Protein AF-0000000078897540 (afdb_homodimer)

InterPro domains:
  IPR001763 Rhodanese-like domain [PF00581] (47-144)
  IPR001763 Rhodanese-like domain [PS50206] (46-151)
  IPR001763 Rhodanese-like domain [SM00450] (36-148)
  IPR036873 Rhodanese-like domain superfamily [G3DSA:3.40.250.10] (20-158)
  IPR036873 Rhodanese-like domain superfamily [SSF52821] (18-154)

Organism: Nematostella vectensis (NCBI:txid45351)

Foldseek 3Di:
DPLQCVVPLVVLLVVLCVVQVPAAADELVRVLVQQVVCVPPPHVCRVLAEEEEEAEDPVQLQFKDDPRYDYDHLPDQPLVVVVVVQCVSHDPVDFQHEYEYAYQQQNSRSVSLVSNQVVVVVPVVNNVGYHYHYYRRGVQVCLSVVHWIAHPVRHTASAGAQPDPVSNSSHDPVRYD/DPLQCVPPLVVLLVVLCVVQVPAAADELVRVLVQQVVCVPPPHVCRVLAEEEEEAEDPVQLQFKDDPRYDYDHLPDQPLVVVVVVQCVSHDPVDFQHEYEYAYQQQNSRSVSLVSNQVVVVVPVVNNVGYHYHYYRRGVQVCLSVVHWIAHPVRHTASAGAQPDPVSNSSHDPVRYD

Solvent-accessible surface area (backbone atoms only — not comparable to full-atom values): 18750 Å² total; per-residue (Å²): 128,72,64,85,32,50,50,19,42,51,25,50,37,50,52,46,44,66,75,43,68,83,54,45,69,37,49,58,66,58,51,50,52,50,58,50,67,15,58,53,74,89,62,79,47,59,51,68,30,64,46,38,35,36,29,41,53,68,76,42,41,62,49,22,40,58,80,86,47,42,87,35,57,71,81,67,76,62,51,68,60,50,50,51,55,52,53,70,72,37,56,86,86,46,76,56,32,33,40,36,21,21,20,58,58,24,57,56,5,41,52,50,35,45,50,45,52,56,55,30,69,77,34,67,73,54,39,75,38,44,45,64,22,17,31,50,31,13,49,44,44,38,43,66,67,67,48,84,29,15,28,81,84,66,47,78,49,67,48,38,54,24,84,50,88,66,60,28,58,55,35,49,79,89,28,44,86,129,74,64,86,32,50,49,18,43,52,24,50,38,51,52,48,46,66,75,42,67,84,55,47,70,36,51,58,67,59,52,48,52,49,57,51,67,16,56,51,75,89,59,79,46,59,52,67,29,64,46,37,35,37,29,41,56,66,76,43,43,62,49,23,41,58,80,86,46,40,84,37,56,69,82,67,75,61,50,69,61,50,51,52,56,53,54,71,72,37,56,87,86,44,75,55,34,31,38,35,20,24,20,58,58,24,59,58,5,43,52,52,36,44,50,46,51,56,56,29,68,77,35,68,72,54,39,75,37,42,45,63,22,18,32,50,31,13,49,44,44,37,43,68,67,68,46,83,28,15,28,82,86,66,48,77,47,66,48,37,54,26,83,49,86,66,60,28,58,54,37,49,77,89,28,46,86

Sequence (354 aa):
MSEPLGLGFRGVVKVIQRLYPHVPRMSTDQLQRILRNTSDQRTNRKPPNLVMLDVREQKERDVSLIDGSIHVKPSTTDMTKLLERVNKLVHPAKDPKTILCYCATGLRASIMADRILTELSKHEDLKQSTRVYALEGSIFKWGNEFKPLVDPNGRKTVQVHGMNSVQRLLLWPQIRVMSEPLGLGFRGVVKVIQRLYPHVPRMSTDQLQRILRNTSDQRTNRKPPNLVMLDVREQKERDVSLIDGSIHVKPSTTDMTKLLERVNKLVHPAKDPKTILCYCATGLRASIMADRILTELSKHEDLKQSTRVYALEGSIFKWGNEFKPLVDPNGRKTVQVHGMNSVQRLLLWPQIRV

Nearest PDB structures (foldseek):
  2j6p-assembly1_B  TM=7.309E-01  e=8.686E-06  Leishmania major
  1c25-assembly1_A  TM=7.341E-01  e=1.263E-04  Homo sapiens
  4wh9-assembly1_A  TM=7.152E-01  e=2.272E-04  Homo sapiens
  2ifv-assembly1_A  TM=6.755E-01  e=7.856E-04  Homo sapiens
  6wxq-assembly1_A  TM=4.697E-01  e=5.842E-02  Saccharolobus solfataricus

Radius of gyration: 24.41 Å; Cα contacts (8 Å, |Δi|>4): 647; chains: 2; bounding box: 44×76×48 Å

pLDDT: mean 88.48, std 15.59, range [31.14, 98.88]

Structure (mmCIF, N/CA/C/O backbone):
data_AF-0000000078897540-model_v1
#
loop_
_entity.id
_entity.type
_entity.pdbx_description
1 polymer 'Rhodanese domain-containing protein'
#
loop_
_atom_site.group_PDB
_atom_site.id
_atom_site.type_symbol
_atom_site.label_atom_id
_atom_site.label_alt_id
_atom_site.label_comp_id
_atom_site.label_asym_id
_atom_site.label_entity_id
_atom_site.label_seq_id
_atom_site.pdbx_PDB_ins_code
_atom_site.Cartn_x
_atom_site.Cartn_y
_atom_site.Cartn_z
_atom_site.occupancy
_atom_site.B_iso_or_equiv
_atom_site.auth_seq_id
_atom_site.auth_comp_id
_atom_site.auth_asym_id
_atom_site.auth_atom_id
_atom_site.pdbx_PDB_model_num
ATOM 1 N N . MET A 1 1 ? 21.469 -6.801 7.23 1 31.53 1 MET A N 1
ATOM 2 C CA . MET A 1 1 ? 20.594 -5.641 7.23 1 31.53 1 MET A CA 1
ATOM 3 C C . MET A 1 1 ? 19.125 -6.066 7.34 1 31.53 1 MET A C 1
ATOM 5 O O . MET A 1 1 ? 18.688 -6.988 6.645 1 31.53 1 MET A O 1
ATOM 9 N N . SER A 1 2 ? 18.547 -5.941 8.484 1 40.09 2 SER A N 1
ATOM 10 C CA . SER A 1 2 ? 17.219 -6.453 8.797 1 40.09 2 SER A CA 1
ATOM 11 C C . SER A 1 2 ? 16.219 -6.145 7.68 1 40.09 2 SER A C 1
ATOM 13 O O . SER A 1 2 ? 16.391 -5.168 6.945 1 40.09 2 SER A O 1
ATOM 15 N N . GLU A 1 3 ? 15.469 -7.062 7.211 1 48.75 3 GLU A N 1
ATOM 16 C CA . GLU A 1 3 ? 14.508 -6.934 6.117 1 48.75 3 GLU A CA 1
ATOM 17 C C . GLU A 1 3 ? 13.883 -5.543 6.094 1 48.75 3 GLU A C 1
ATOM 19 O O . GLU A 1 3 ? 13.352 -5.078 7.105 1 48.75 3 GLU A O 1
ATOM 24 N N . PRO A 1 4 ? 14.484 -4.688 5.406 1 48.06 4 PRO A N 1
ATOM 25 C CA . PRO A 1 4 ? 14.078 -3.279 5.422 1 48.06 4 PRO A CA 1
ATOM 26 C C . PRO A 1 4 ? 12.648 -3.084 5.91 1 48.06 4 PRO A C 1
ATOM 28 O O . PRO A 1 4 ? 12.359 -2.125 6.633 1 48.06 4 PRO A O 1
ATOM 31 N N . LEU A 1 5 ? 11.5 -3.859 5.324 1 56.97 5 LEU A N 1
ATOM 32 C CA . LEU A 1 5 ? 10.117 -3.457 5.531 1 56.97 5 LEU A CA 1
ATOM 33 C C . LEU A 1 5 ? 9.375 -4.477 6.391 1 56.97 5 LEU A C 1
ATOM 35 O O . LEU A 1 5 ? 8.148 -4.422 6.504 1 56.97 5 LEU A O 1
ATOM 39 N N . GLY A 1 6 ? 10.32 -5.184 7.168 1 63.5 6 GLY A N 1
ATOM 40 C CA . GLY A 1 6 ? 10.008 -6.344 7.984 1 63.5 6 GLY A CA 1
ATOM 41 C C . GLY A 1 6 ? 8.562 -6.367 8.453 1 63.5 6 GLY A C 1
ATOM 42 O O . GLY A 1 6 ? 7.734 -7.086 7.891 1 63.5 6 GLY A O 1
ATOM 43 N N . LEU A 1 7 ? 8.227 -5.344 9.164 1 68.06 7 LEU A N 1
ATOM 44 C CA . LEU A 1 7 ? 6.93 -5.48 9.82 1 68.06 7 LEU A CA 1
ATOM 45 C C . LEU A 1 7 ? 5.797 -5.098 8.875 1 68.06 7 LEU A C 1
ATOM 47 O O . LEU A 1 7 ? 4.742 -5.738 8.883 1 68.06 7 LEU A O 1
ATOM 51 N N . GLY A 1 8 ? 6.082 -4.117 7.945 1 78.12 8 GLY A N 1
ATOM 52 C CA . GLY A 1 8 ? 5.047 -3.672 7.027 1 78.12 8 GLY A CA 1
ATOM 53 C C . GLY A 1 8 ? 4.645 -4.734 6.02 1 78.12 8 GLY A C 1
ATOM 54 O O . GLY A 1 8 ? 3.467 -5.07 5.902 1 78.12 8 GLY A O 1
ATOM 55 N N . PHE A 1 9 ? 5.664 -5.262 5.508 1 87 9 PHE A N 1
ATOM 56 C CA . PHE A 1 9 ? 5.422 -6.242 4.457 1 87 9 PHE A CA 1
ATOM 57 C C . PHE A 1 9 ? 4.844 -7.527 5.043 1 87 9 PHE A C 1
ATOM 59 O O . PHE A 1 9 ? 3.896 -8.094 4.492 1 87 9 PHE A O 1
ATOM 66 N N . ARG A 1 10 ? 5.312 -7.949 6.102 1 87.25 10 ARG A N 1
ATOM 67 C CA . ARG A 1 10 ? 4.801 -9.148 6.762 1 87.25 10 AR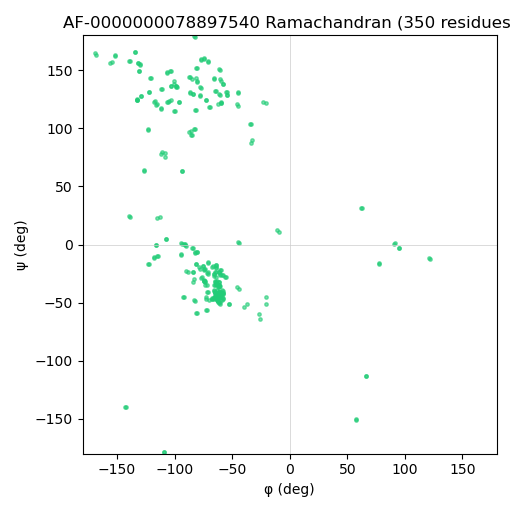G A CA 1
ATOM 68 C C . ARG A 1 10 ? 3.334 -8.977 7.145 1 87.25 10 ARG A C 1
ATOM 70 O O . ARG A 1 10 ? 2.549 -9.922 7.047 1 87.25 10 ARG A O 1
ATOM 77 N N . GLY A 1 11 ? 3.031 -7.816 7.629 1 86.69 11 GLY A N 1
ATOM 78 C CA . GLY A 1 11 ? 1.646 -7.523 7.961 1 86.69 11 GLY A CA 1
ATOM 79 C C . GLY A 1 11 ? 0.711 -7.625 6.77 1 86.69 11 GLY A C 1
ATOM 80 O O . GLY A 1 11 ? -0.373 -8.203 6.875 1 86.69 11 GLY A O 1
ATOM 81 N N . VAL A 1 12 ? 1.107 -7.109 5.664 1 89.88 12 VAL A N 1
ATOM 82 C CA . VAL A 1 12 ? 0.313 -7.156 4.441 1 89.88 12 VAL A CA 1
ATOM 83 C C . VAL A 1 12 ? 0.086 -8.609 4.023 1 89.88 12 VAL A C 1
ATOM 85 O O . VAL A 1 12 ? -1.04 -9 3.711 1 89.88 12 VAL A O 1
ATOM 88 N N . VAL A 1 13 ? 1.149 -9.383 4.094 1 92.94 13 VAL A N 1
ATOM 89 C CA . VAL A 1 13 ? 1.069 -10.789 3.734 1 92.94 13 VAL A CA 1
ATOM 90 C C . VAL A 1 13 ? 0.069 -11.5 4.645 1 92.94 13 VAL A C 1
ATOM 92 O O . VAL A 1 13 ? -0.777 -12.266 4.172 1 92.94 13 VAL A O 1
ATOM 95 N N . LYS A 1 14 ? 0.129 -11.258 5.891 1 90.62 14 LYS A N 1
ATOM 96 C CA . LYS A 1 14 ? -0.756 -11.898 6.855 1 90.62 14 LYS A CA 1
ATOM 97 C C . LYS A 1 14 ? -2.211 -11.508 6.613 1 90.62 14 LYS A C 1
ATOM 99 O O . LYS A 1 14 ? -3.111 -12.344 6.723 1 90.62 14 LYS A O 1
ATOM 104 N N . VAL A 1 15 ? -2.461 -10.297 6.344 1 89.75 15 VAL A N 1
ATOM 105 C CA . VAL A 1 15 ? -3.818 -9.82 6.098 1 89.75 15 VAL A CA 1
ATOM 106 C C . VAL A 1 15 ? -4.391 -10.523 4.867 1 89.75 15 VAL A C 1
ATOM 108 O O . VAL A 1 15 ? -5.539 -10.977 4.879 1 89.75 15 VAL A O 1
ATOM 111 N N . ILE A 1 16 ? -3.633 -10.656 3.883 1 94.12 16 ILE A N 1
ATOM 112 C CA . ILE A 1 16 ? -4.078 -11.305 2.656 1 94.12 16 ILE A CA 1
ATOM 113 C C . ILE A 1 16 ? -4.406 -12.766 2.938 1 94.12 16 ILE A C 1
ATOM 115 O O . ILE A 1 16 ? -5.414 -13.289 2.455 1 94.12 16 ILE A O 1
ATOM 119 N N . GLN A 1 17 ? -3.557 -13.375 3.709 1 94.06 17 GLN A N 1
ATOM 120 C CA . GLN A 1 17 ? -3.795 -14.766 4.082 1 94.06 17 GLN A CA 1
ATOM 121 C C . GLN A 1 17 ? -5.102 -14.914 4.859 1 94.06 17 GLN A C 1
ATOM 123 O O . GLN A 1 17 ? -5.824 -15.898 4.691 1 94.06 17 GLN A O 1
ATOM 128 N N . ARG A 1 18 ? -5.402 -13.953 5.637 1 91.94 18 ARG A N 1
ATOM 129 C CA . ARG A 1 18 ? -6.633 -13.984 6.422 1 91.94 18 ARG A CA 1
ATOM 130 C C . ARG A 1 18 ? -7.852 -13.734 5.539 1 91.94 18 ARG A C 1
ATOM 132 O O . ARG A 1 18 ? -8.922 -14.297 5.781 1 91.94 18 ARG A O 1
ATOM 139 N N . LEU A 1 19 ? -7.691 -12.977 4.535 1 92.75 19 LEU A N 1
ATOM 140 C CA . LEU A 1 19 ? -8.789 -12.664 3.631 1 92.75 19 LEU A CA 1
ATOM 141 C C . LEU A 1 19 ? -9.109 -13.844 2.727 1 92.75 19 LEU A C 1
ATOM 143 O O . LEU A 1 19 ? -10.258 -14.031 2.32 1 92.75 19 LEU A O 1
ATOM 147 N N . TYR A 1 20 ? -8.07 -14.609 2.43 1 96.69 20 TYR A N 1
ATOM 148 C CA . TYR A 1 20 ? -8.227 -15.773 1.561 1 96.69 20 TYR A CA 1
ATOM 149 C C . TYR A 1 20 ? -7.668 -17.031 2.225 1 96.69 20 TYR A C 1
ATOM 151 O O . TYR A 1 20 ? -6.742 -17.656 1.706 1 96.69 20 TYR A O 1
ATOM 159 N N . PRO A 1 21 ? -8.242 -17.406 3.279 1 95.44 21 PRO A N 1
ATOM 160 C CA . PRO A 1 21 ? -7.703 -18.5 4.105 1 95.44 21 PRO A CA 1
ATOM 161 C C . PRO A 1 21 ? -7.758 -19.859 3.412 1 95.44 21 PRO A C 1
ATOM 163 O O . PRO A 1 21 ? -7.008 -20.766 3.768 1 95.44 21 PRO A O 1
ATOM 166 N N . HIS A 1 22 ? -8.539 -20 2.428 1 96.19 22 HIS A N 1
ATOM 167 C CA . HIS A 1 22 ? -8.711 -21.312 1.82 1 96.19 22 HIS A CA 1
ATOM 168 C C . HIS A 1 22 ? -7.773 -21.5 0.631 1 96.19 22 HIS A C 1
ATOM 170 O O . HIS A 1 22 ? -7.695 -22.594 0.06 1 96.19 22 HIS A O 1
ATOM 176 N N . VAL A 1 23 ? -7.113 -20.453 0.221 1 98.06 23 VAL A N 1
ATOM 177 C CA . VAL A 1 23 ? -6.156 -20.531 -0.877 1 98.06 23 VAL A CA 1
ATOM 178 C C . VAL A 1 23 ? -4.82 -21.062 -0.359 1 98.06 23 VAL A C 1
ATOM 180 O O . VAL A 1 23 ? -4.176 -20.438 0.483 1 98.06 23 VAL A O 1
ATOM 183 N N . PRO A 1 24 ? -4.461 -22.281 -0.888 1 97.62 24 PRO A N 1
ATOM 184 C CA . PRO A 1 24 ? -3.152 -22.781 -0.475 1 97.62 24 PRO A CA 1
ATOM 185 C C . PRO A 1 24 ? -2.002 -21.875 -0.886 1 97.62 24 PRO A C 1
ATOM 187 O O . PRO A 1 24 ? -2.078 -21.203 -1.922 1 97.62 24 PRO A O 1
ATOM 190 N N . ARG A 1 25 ? -0.905 -21.906 -0.08 1 98.19 25 ARG A N 1
ATOM 191 C CA . ARG A 1 25 ? 0.241 -21.031 -0.34 1 98.19 25 ARG A CA 1
ATOM 192 C C . ARG A 1 25 ? 1.508 -21.859 -0.557 1 98.19 25 ARG A C 1
ATOM 194 O O . ARG A 1 25 ? 1.658 -22.938 0.014 1 98.19 25 ARG A O 1
ATOM 201 N N . MET A 1 26 ? 2.293 -21.422 -1.407 1 98 26 MET A N 1
ATOM 202 C CA . MET A 1 26 ? 3.656 -21.922 -1.575 1 98 26 MET A CA 1
ATOM 203 C C . MET A 1 26 ? 4.676 -20.859 -1.164 1 98 26 MET A C 1
ATOM 205 O O . MET A 1 26 ? 4.531 -19.688 -1.512 1 98 26 MET A O 1
ATOM 209 N N . SER A 1 27 ? 5.66 -21.234 -0.404 1 97.75 27 SER A N 1
ATOM 210 C CA . SER A 1 27 ? 6.684 -20.281 0.004 1 97.75 27 SER A CA 1
ATOM 211 C C . SER A 1 27 ? 7.668 -20 -1.129 1 97.75 27 SER A C 1
ATOM 213 O O . SER A 1 27 ? 7.805 -20.812 -2.049 1 97.75 27 SER A O 1
ATOM 215 N N . THR A 1 28 ? 8.32 -18.875 -0.996 1 97.88 28 THR A N 1
ATOM 216 C CA . THR A 1 28 ? 9.344 -18.531 -1.984 1 97.88 28 THR A CA 1
ATOM 217 C C . THR A 1 28 ? 10.484 -19.547 -1.948 1 97.88 28 THR A C 1
ATOM 219 O O . THR A 1 28 ? 11.055 -19.875 -2.988 1 97.88 28 THR A O 1
ATOM 222 N N . ASP A 1 29 ? 10.781 -20.047 -0.794 1 97.19 29 ASP A N 1
ATOM 223 C CA . ASP A 1 29 ? 11.828 -21.062 -0.66 1 97.19 29 ASP A CA 1
ATOM 224 C C . ASP A 1 29 ? 11.438 -22.359 -1.365 1 97.19 29 ASP A C 1
ATOM 226 O O . ASP A 1 29 ? 12.25 -22.969 -2.062 1 97.19 29 ASP A O 1
ATOM 230 N N . GLN A 1 30 ? 10.211 -22.766 -1.131 1 96.06 30 GLN A N 1
ATOM 231 C CA . GLN A 1 30 ? 9.711 -23.969 -1.797 1 96.06 30 GLN A CA 1
ATOM 232 C C . GLN A 1 30 ? 9.773 -23.828 -3.314 1 96.06 30 GLN A C 1
ATOM 234 O O . GLN A 1 30 ? 10.242 -24.719 -4.012 1 96.06 30 GLN A O 1
ATOM 239 N N . LEU A 1 31 ? 9.297 -22.688 -3.859 1 96.56 31 LEU A N 1
ATOM 240 C CA . LEU A 1 31 ? 9.32 -22.469 -5.301 1 96.56 31 LEU A CA 1
ATOM 241 C C . LEU A 1 31 ? 10.758 -22.469 -5.824 1 96.56 31 LEU A C 1
ATOM 243 O O . LEU A 1 31 ? 11.031 -23.078 -6.867 1 96.56 31 LEU A O 1
ATOM 247 N N . GLN A 1 32 ? 11.625 -21.828 -5.148 1 95.62 32 GLN A N 1
ATOM 248 C CA . GLN A 1 32 ? 13.023 -21.781 -5.574 1 95.62 32 GLN A CA 1
ATOM 249 C C . GLN A 1 32 ? 13.617 -23.172 -5.684 1 95.62 32 GLN A C 1
ATOM 251 O O . GLN A 1 32 ? 14.367 -23.469 -6.617 1 95.62 32 GLN A O 1
ATOM 256 N N . ARG A 1 33 ? 13.32 -24.047 -4.719 1 93.25 33 ARG A N 1
ATOM 257 C CA . ARG A 1 33 ? 13.805 -25.422 -4.742 1 93.25 33 ARG A CA 1
ATOM 258 C C . ARG A 1 33 ? 13.289 -26.172 -5.973 1 93.25 33 ARG A C 1
ATOM 260 O O . ARG A 1 33 ? 14.039 -26.891 -6.629 1 93.25 33 ARG A O 1
ATOM 267 N N . ILE A 1 34 ? 12.055 -25.906 -6.234 1 90.94 34 ILE A N 1
ATOM 268 C CA . ILE A 1 34 ? 11.438 -26.562 -7.387 1 90.94 34 ILE A CA 1
ATOM 269 C C . ILE A 1 34 ? 12.117 -26.094 -8.672 1 90.94 34 ILE A C 1
ATOM 271 O O . ILE A 1 34 ? 12.43 -26.891 -9.547 1 90.94 34 ILE A O 1
ATOM 275 N N . LEU A 1 35 ? 12.422 -24.812 -8.773 1 90.75 35 LEU A N 1
ATOM 276 C CA . LEU A 1 35 ? 12.977 -24.219 -9.992 1 90.75 35 LEU A CA 1
ATOM 277 C C . LEU A 1 35 ? 14.438 -24.609 -10.164 1 90.75 35 LEU A C 1
ATOM 279 O O . LEU A 1 35 ? 14.945 -24.672 -11.289 1 90.75 35 LEU A O 1
ATOM 283 N N . ARG A 1 36 ? 15.188 -24.812 -9.094 1 86.81 36 ARG A N 1
ATOM 284 C CA . ARG A 1 36 ? 16.594 -25.219 -9.148 1 86.81 36 ARG A CA 1
ATOM 285 C C . ARG A 1 36 ? 16.734 -26.672 -9.562 1 86.81 36 ARG A C 1
ATOM 287 O O . ARG A 1 36 ? 17.703 -27.047 -10.211 1 86.81 36 ARG A O 1
ATOM 294 N N . ASN A 1 37 ? 15.938 -27.438 -8.969 1 74.75 37 ASN A N 1
ATOM 295 C CA . ASN A 1 37 ? 16 -28.859 -9.289 1 74.75 37 ASN A CA 1
ATOM 296 C C . ASN A 1 37 ? 15.711 -29.109 -10.758 1 74.75 37 ASN A C 1
ATOM 298 O O . ASN A 1 37 ? 16.141 -30.125 -11.312 1 74.75 37 ASN A O 1
ATOM 302 N N . THR A 1 38 ? 15.078 -28.219 -11.312 1 58.25 38 THR A N 1
ATOM 303 C CA . THR A 1 38 ? 14.773 -28.375 -12.734 1 58.25 38 THR A CA 1
ATOM 304 C C . THR A 1 38 ? 15.945 -27.906 -13.594 1 58.25 38 THR A C 1
ATOM 306 O O . THR A 1 38 ? 16.078 -28.297 -14.75 1 58.25 38 THR A O 1
ATOM 309 N N . SER A 1 39 ? 16.828 -27 -13.062 1 50.69 39 SER A N 1
ATOM 3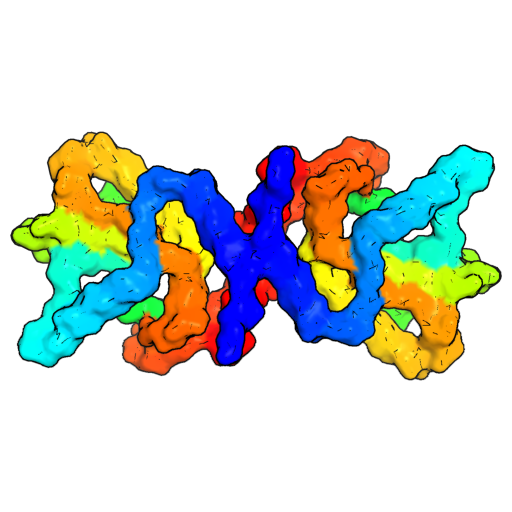10 C CA . SER A 1 39 ? 17.969 -26.5 -13.828 1 50.69 39 SER A CA 1
ATOM 311 C C . SER A 1 39 ? 19.062 -27.562 -13.922 1 50.69 39 SER A C 1
ATOM 313 O O . SER A 1 39 ? 20.109 -27.328 -14.523 1 50.69 39 SER A O 1
ATOM 315 N N . ASP A 1 40 ? 19.188 -28.516 -13.125 1 44.81 40 ASP A N 1
ATOM 316 C CA . ASP A 1 40 ? 20.234 -29.5 -13.414 1 44.81 40 ASP A CA 1
ATOM 317 C C . ASP A 1 40 ? 20.219 -29.906 -14.891 1 44.81 40 ASP A C 1
ATOM 319 O O . ASP A 1 40 ? 19.141 -30 -15.5 1 44.81 40 ASP A O 1
ATOM 323 N N . GLN A 1 41 ? 21.359 -29.688 -15.617 1 42.25 41 GLN A N 1
ATOM 324 C CA . GLN A 1 41 ? 21.797 -29.609 -17 1 42.25 41 GLN A CA 1
ATOM 325 C C . GLN A 1 41 ? 21.109 -30.688 -17.844 1 42.25 41 GLN A C 1
ATOM 327 O O . GLN A 1 41 ? 21.094 -30.594 -19.078 1 42.25 41 GLN A O 1
ATOM 332 N N . ARG A 1 42 ? 21.188 -31.953 -17.453 1 44.12 42 ARG A N 1
ATOM 333 C CA . ARG A 1 42 ? 21 -32.875 -18.562 1 44.12 42 ARG A CA 1
ATOM 334 C C . ARG A 1 42 ? 19.641 -32.688 -19.203 1 44.12 42 ARG A C 1
ATOM 336 O O . ARG A 1 42 ? 19.484 -32.906 -20.406 1 44.12 42 ARG A O 1
ATOM 343 N N . THR A 1 43 ? 18.469 -32.688 -18.359 1 39.91 43 THR A N 1
ATOM 344 C CA . THR A 1 43 ? 17.156 -32.562 -18.984 1 39.91 43 THR A CA 1
ATOM 345 C C . THR A 1 43 ? 16.516 -31.219 -18.656 1 39.91 43 THR A C 1
ATOM 347 O O . THR A 1 43 ? 16.5 -30.797 -17.5 1 39.91 43 THR A O 1
ATOM 350 N N . ASN A 1 44 ? 16.75 -30 -19.203 1 43.75 44 ASN A N 1
ATOM 351 C CA . ASN A 1 44 ? 16.141 -28.688 -19.266 1 43.75 44 ASN A CA 1
ATOM 352 C C . ASN A 1 44 ? 14.719 -28.703 -18.719 1 43.75 44 ASN A C 1
ATOM 354 O O . ASN A 1 44 ? 13.836 -28.016 -19.234 1 43.75 44 ASN A O 1
ATOM 358 N N . ARG A 1 45 ? 14.234 -29.734 -18.031 1 45.84 45 ARG A N 1
ATOM 359 C CA . ARG A 1 45 ? 12.781 -29.875 -17.938 1 45.84 45 ARG A CA 1
ATOM 360 C C . ARG A 1 45 ? 12.227 -29.094 -16.766 1 45.84 45 ARG A C 1
ATOM 362 O O . ARG A 1 45 ? 12.688 -29.25 -15.625 1 45.84 45 ARG A O 1
ATOM 369 N N . LYS A 1 46 ? 11.648 -27.766 -16.844 1 52.72 46 LYS A N 1
ATOM 370 C CA . LYS A 1 46 ? 10.664 -27.188 -15.93 1 52.72 46 LYS A CA 1
ATOM 371 C C . LYS A 1 46 ? 9.914 -28.281 -15.172 1 52.72 46 LYS A C 1
ATOM 373 O O . LYS A 1 46 ? 9.68 -29.359 -15.711 1 52.72 46 LYS A O 1
ATOM 378 N N . PRO A 1 47 ? 10.047 -28.156 -13.742 1 57.25 47 PRO A N 1
ATOM 379 C CA . PRO A 1 47 ? 9.227 -29.234 -13.164 1 57.25 47 PRO A CA 1
ATOM 380 C C . PRO A 1 47 ? 7.984 -29.531 -13.992 1 57.25 47 PRO A C 1
ATOM 382 O O . PRO A 1 47 ? 7.215 -28.625 -14.32 1 57.25 47 PRO A O 1
ATOM 385 N N . PRO A 1 48 ? 8.047 -30.672 -14.75 1 60.62 48 PRO A N 1
ATOM 386 C CA . PRO A 1 48 ? 7.109 -31.016 -15.82 1 60.62 48 PRO A CA 1
ATOM 387 C C . PRO A 1 48 ? 5.652 -30.781 -15.422 1 60.62 48 PRO A C 1
ATOM 389 O O . PRO A 1 48 ? 4.773 -30.734 -16.297 1 60.62 48 PRO A O 1
ATOM 392 N N . ASN A 1 49 ? 5.449 -30.25 -14.172 1 81.94 49 ASN A N 1
ATOM 393 C CA . ASN A 1 49 ? 4.023 -30.172 -13.867 1 81.94 49 ASN A CA 1
ATOM 394 C C . ASN A 1 49 ? 3.662 -28.859 -13.172 1 81.94 49 ASN A C 1
ATOM 396 O O . ASN A 1 49 ? 2.641 -28.781 -12.492 1 81.94 49 ASN A O 1
ATOM 400 N N . LEU A 1 50 ? 4.633 -27.797 -13.453 1 90.81 50 LEU A N 1
ATOM 401 C CA . LEU A 1 50 ? 4.352 -26.531 -12.797 1 90.81 50 LEU A CA 1
ATOM 402 C C . LEU A 1 50 ? 4.078 -25.438 -13.836 1 90.81 50 LEU A C 1
ATOM 404 O O . LEU A 1 50 ? 4.898 -25.203 -14.727 1 90.81 50 LEU A O 1
ATOM 408 N N . VAL A 1 51 ? 2.953 -24.828 -13.75 1 93.81 51 VAL A N 1
ATOM 409 C CA . VAL A 1 51 ? 2.639 -23.641 -14.539 1 93.81 51 VAL A CA 1
ATOM 410 C C . VAL A 1 51 ? 2.547 -22.422 -13.633 1 93.81 51 VAL A C 1
ATOM 412 O O . VAL A 1 51 ? 1.718 -22.391 -12.719 1 93.81 51 VAL A O 1
ATOM 415 N N . MET A 1 52 ? 3.424 -21.453 -13.844 1 96.69 52 MET A N 1
ATOM 416 C CA . MET A 1 52 ? 3.402 -20.219 -13.062 1 96.69 52 MET A CA 1
ATOM 417 C C . MET A 1 52 ? 2.637 -19.125 -13.805 1 96.69 52 MET A C 1
ATOM 419 O O . MET A 1 52 ? 2.961 -18.797 -14.945 1 96.69 52 MET A O 1
ATOM 423 N N . LEU A 1 53 ? 1.616 -18.625 -13.125 1 98.25 53 LEU A N 1
ATOM 424 C CA . LEU A 1 53 ? 0.831 -17.531 -13.672 1 98.25 53 LEU A CA 1
ATOM 425 C C . LEU A 1 53 ? 1.258 -16.203 -13.062 1 98.25 53 LEU A C 1
ATOM 427 O O . LEU A 1 53 ? 1.126 -15.992 -11.859 1 98.25 53 LEU A O 1
ATOM 431 N N . ASP A 1 54 ? 1.81 -15.312 -13.898 1 98.75 54 ASP A N 1
ATOM 432 C CA . ASP A 1 54 ? 2.078 -13.922 -13.523 1 98.75 54 ASP A CA 1
ATOM 433 C C . ASP A 1 54 ? 0.83 -13.062 -13.68 1 98.75 54 ASP A C 1
ATOM 435 O O . ASP A 1 54 ? 0.534 -12.578 -14.781 1 98.75 54 ASP A O 1
ATOM 439 N N . VAL A 1 55 ? 0.133 -12.82 -12.508 1 98.81 55 VAL A N 1
ATOM 440 C CA . VAL A 1 55 ? -1.143 -12.109 -12.508 1 98.81 55 VAL A CA 1
ATOM 441 C C . VAL A 1 55 ? -0.906 -10.617 -12.266 1 98.81 55 VAL A C 1
ATOM 443 O O . VAL A 1 55 ? -1.289 -10.086 -11.219 1 98.81 55 VAL A O 1
ATOM 446 N N . ARG A 1 56 ? -0.243 -9.984 -13.133 1 98.56 56 ARG A N 1
ATOM 447 C CA . ARG A 1 56 ? 0.092 -8.562 -13.062 1 98.56 56 ARG A CA 1
ATOM 448 C C . ARG A 1 56 ? -0.16 -7.879 -14.406 1 98.56 56 ARG A C 1
ATOM 450 O O . ARG A 1 56 ? -0.469 -8.539 -15.398 1 98.56 56 ARG A O 1
ATOM 457 N N . GLU A 1 57 ? -0.178 -6.582 -14.359 1 98.44 57 GLU A N 1
ATOM 458 C CA . GLU A 1 57 ? -0.281 -5.824 -15.602 1 98.44 57 GLU A CA 1
ATOM 459 C C . GLU A 1 57 ? 1.012 -5.906 -16.406 1 98.44 57 GLU A C 1
ATOM 461 O O . GLU A 1 57 ? 2.086 -6.133 -15.852 1 98.44 57 GLU A O 1
ATOM 466 N N . GLN A 1 58 ? 0.939 -5.672 -17.703 1 98.31 58 GLN A N 1
ATOM 467 C CA . GLN A 1 58 ? 2.08 -5.793 -18.609 1 98.31 58 GLN A CA 1
ATOM 468 C C . GLN A 1 58 ? 3.217 -4.867 -18.188 1 98.31 58 GLN A C 1
ATOM 470 O O . GLN A 1 58 ? 4.391 -5.242 -18.266 1 98.31 58 GLN A O 1
ATOM 475 N N . LYS A 1 59 ? 2.879 -3.674 -17.75 1 98.19 59 LYS A N 1
ATOM 476 C CA . LYS A 1 59 ? 3.9 -2.707 -17.359 1 98.19 59 LYS A CA 1
ATOM 477 C C . LYS A 1 59 ? 4.738 -3.227 -16.203 1 98.19 59 LYS A C 1
ATOM 479 O O . LYS A 1 59 ? 5.926 -2.914 -16.094 1 98.19 59 LYS A O 1
ATOM 484 N N . GLU A 1 60 ? 4.152 -3.953 -15.297 1 98.56 60 GLU A N 1
ATOM 485 C CA . GLU A 1 60 ? 4.863 -4.582 -14.188 1 98.56 60 GLU A CA 1
ATOM 486 C C . GLU A 1 60 ? 5.789 -5.688 -14.68 1 98.56 60 GLU A C 1
ATOM 488 O O . GLU A 1 60 ? 6.953 -5.758 -14.281 1 98.56 60 GLU A O 1
ATOM 493 N N . ARG A 1 61 ? 5.254 -6.57 -15.594 1 98.38 61 ARG A N 1
ATOM 494 C CA . ARG A 1 61 ? 6.004 -7.691 -16.141 1 98.38 61 ARG A CA 1
ATOM 495 C C . ARG A 1 61 ? 7.176 -7.199 -17 1 98.38 61 ARG A C 1
ATOM 497 O O . ARG A 1 61 ? 8.211 -7.863 -17.078 1 98.38 61 ARG A O 1
ATOM 504 N N . ASP A 1 62 ? 7.043 -6 -17.578 1 98.56 62 ASP A N 1
ATOM 505 C CA . ASP A 1 62 ? 8.078 -5.414 -18.422 1 98.56 62 ASP A CA 1
ATOM 506 C C . ASP A 1 62 ? 9.344 -5.125 -17.625 1 98.56 62 ASP A C 1
ATOM 508 O O . ASP A 1 62 ? 10.438 -5.031 -18.188 1 98.56 62 ASP A O 1
ATOM 512 N N . VAL A 1 63 ? 9.195 -4.969 -16.312 1 98.69 63 VAL A N 1
ATOM 513 C CA . VAL A 1 63 ? 10.336 -4.699 -15.453 1 98.69 63 VAL A CA 1
ATOM 514 C C . VAL A 1 63 ? 11.039 -6.008 -15.094 1 98.69 63 VAL A C 1
ATOM 516 O O . VAL A 1 63 ? 12.266 -6.105 -15.18 1 98.69 63 VAL A O 1
ATOM 519 N N . SER A 1 64 ? 10.25 -6.996 -14.68 1 98.81 64 SER A N 1
ATOM 520 C CA . SER A 1 64 ? 10.812 -8.297 -14.336 1 98.81 64 SER A CA 1
ATOM 521 C C . SER A 1 64 ? 9.719 -9.344 -14.164 1 98.81 64 SER A C 1
ATOM 523 O O . SER A 1 64 ? 8.539 -9.008 -14.055 1 98.81 64 SER A O 1
ATOM 525 N N . LEU A 1 65 ? 10.086 -10.547 -14.188 1 98.81 65 LEU A N 1
ATOM 526 C CA . LEU A 1 65 ? 9.234 -11.711 -13.953 1 98.81 65 LEU A CA 1
ATOM 527 C C . LEU A 1 65 ? 10.047 -12.891 -13.453 1 98.81 65 LEU A C 1
ATOM 529 O O . LEU A 1 65 ? 11.273 -12.883 -13.523 1 98.81 65 LEU A O 1
ATOM 533 N N . ILE A 1 66 ? 9.367 -13.828 -12.758 1 98.19 66 ILE A N 1
ATOM 534 C CA . ILE A 1 66 ? 9.992 -15.117 -12.461 1 98.19 66 ILE A CA 1
ATOM 535 C C . ILE A 1 66 ? 10.07 -15.961 -13.727 1 98.19 66 ILE A C 1
ATOM 537 O O . ILE A 1 66 ? 9.055 -16.203 -14.383 1 98.19 66 ILE A O 1
ATOM 541 N N . ASP A 1 67 ? 11.25 -16.391 -14.055 1 96.25 67 ASP A N 1
ATOM 542 C CA . ASP A 1 67 ? 11.508 -17.078 -15.328 1 96.25 67 ASP A CA 1
ATOM 543 C C . ASP A 1 67 ? 10.578 -18.266 -15.508 1 96.25 67 ASP A C 1
ATOM 545 O O . ASP A 1 67 ? 10.383 -19.062 -14.578 1 96.25 67 ASP A O 1
ATOM 549 N N . GLY A 1 68 ? 9.961 -18.344 -16.688 1 93.38 68 GLY A N 1
ATOM 550 C CA . GLY A 1 68 ? 9.102 -19.469 -17.016 1 93.38 68 GLY A CA 1
ATOM 551 C C . GLY A 1 68 ? 7.633 -19.188 -16.734 1 93.38 68 GLY A C 1
ATOM 552 O O . GLY A 1 68 ? 6.773 -20.016 -17.047 1 93.38 68 GLY A O 1
ATOM 553 N N . SER A 1 69 ? 7.309 -18.047 -16.188 1 96.62 69 SER A N 1
ATOM 554 C CA . SER A 1 69 ? 5.918 -17.719 -15.891 1 96.62 69 SER A CA 1
ATOM 555 C C . SER A 1 69 ? 5.18 -17.234 -17.125 1 96.62 69 SER A C 1
ATOM 557 O O . SER A 1 69 ? 5.793 -16.672 -18.047 1 96.62 69 SER A O 1
ATOM 559 N N . ILE A 1 70 ? 3.893 -17.469 -17.125 1 95.69 70 ILE A N 1
ATOM 560 C CA . ILE A 1 70 ? 3.045 -16.969 -18.219 1 95.69 70 ILE A CA 1
ATOM 561 C C . ILE A 1 70 ? 2.215 -15.789 -17.719 1 95.69 70 ILE A C 1
ATOM 563 O O . ILE A 1 70 ? 1.767 -15.766 -16.578 1 95.69 70 ILE A O 1
ATOM 567 N N . HIS A 1 71 ? 1.933 -14.883 -18.609 1 98 71 HIS A N 1
ATOM 568 C CA . HIS A 1 71 ? 1.219 -13.664 -18.266 1 98 71 HIS A CA 1
ATOM 569 C C . HIS A 1 71 ? -0.29 -13.883 -18.25 1 98 71 HIS A C 1
ATOM 571 O O . HIS A 1 71 ? -0.838 -14.453 -19.203 1 98 71 HIS A O 1
ATOM 577 N N . VAL A 1 72 ? -0.933 -13.492 -17.219 1 98.19 72 VAL A N 1
ATOM 578 C CA . VAL A 1 72 ? -2.387 -13.445 -17.094 1 98.19 72 VAL A CA 1
ATOM 579 C C . VAL A 1 72 ? -2.822 -12.102 -16.516 1 98.19 72 VAL A C 1
ATOM 581 O O . VAL A 1 72 ? -2.383 -11.719 -15.438 1 98.19 72 VAL A O 1
ATOM 584 N N . LYS A 1 73 ? -3.689 -11.398 -17.219 1 98.12 73 LYS A N 1
ATOM 585 C CA . LYS A 1 73 ? -4.18 -10.117 -16.719 1 98.12 73 LYS A CA 1
ATOM 586 C C . LYS A 1 73 ? -5.016 -10.305 -15.445 1 98.12 73 LYS A C 1
ATOM 588 O O . LYS A 1 73 ? -5.816 -11.242 -15.359 1 98.12 73 LYS A O 1
ATOM 593 N N . PRO A 1 74 ? -4.863 -9.359 -14.516 1 97.75 74 PRO A N 1
ATOM 594 C CA . PRO A 1 74 ? -5.688 -9.445 -13.312 1 97.75 74 PRO A CA 1
ATOM 595 C C . PRO A 1 74 ? -7.184 -9.438 -13.617 1 97.75 74 PRO A C 1
ATOM 597 O O . PRO A 1 74 ? -7.977 -10.016 -12.875 1 97.75 74 PRO A O 1
ATOM 600 N N . SER A 1 75 ? -7.574 -8.852 -14.711 1 96.94 75 SER A N 1
ATOM 601 C CA . SER A 1 75 ? -8.977 -8.664 -15.055 1 96.94 75 SER A CA 1
ATOM 602 C C . SER A 1 75 ? -9.547 -9.906 -15.734 1 96.94 75 SER A C 1
ATOM 604 O O . SER A 1 75 ? -10.734 -9.953 -16.062 1 96.94 75 SER A O 1
ATOM 606 N N . THR A 1 76 ? -8.719 -10.883 -15.945 1 96.75 76 THR A N 1
ATOM 607 C CA . THR A 1 76 ? -9.195 -12.109 -16.578 1 96.75 76 THR A CA 1
ATOM 608 C C . THR A 1 76 ? -10.273 -12.766 -15.734 1 96.75 76 THR A C 1
ATOM 610 O O . THR A 1 76 ? -10.086 -13 -14.539 1 96.75 76 THR A O 1
ATOM 613 N N . THR A 1 77 ? -11.406 -13.094 -16.375 1 94.44 77 THR A N 1
ATOM 614 C CA . THR A 1 77 ? -12.516 -13.641 -15.609 1 94.44 77 THR A CA 1
ATOM 615 C C . THR A 1 77 ? -12.922 -15.008 -16.156 1 94.44 77 THR A C 1
ATOM 617 O O . THR A 1 77 ? -13.664 -15.75 -15.5 1 94.44 77 THR A O 1
ATOM 620 N N . ASP A 1 78 ? -12.531 -15.359 -17.328 1 96.62 78 ASP A N 1
ATOM 621 C CA . ASP A 1 78 ? -12.891 -16.641 -17.922 1 96.62 78 ASP A CA 1
ATOM 622 C C . ASP A 1 78 ? -11.914 -17.734 -17.484 1 96.62 78 ASP A C 1
ATOM 624 O O . ASP A 1 78 ? -10.922 -18 -18.172 1 96.62 78 ASP A O 1
ATOM 628 N N . MET A 1 79 ? -12.266 -18.438 -16.453 1 96.12 79 MET A N 1
ATOM 629 C CA . MET A 1 79 ? -11.375 -19.438 -15.859 1 96.12 79 MET A CA 1
ATOM 630 C C . MET A 1 79 ? -11.344 -20.703 -16.703 1 96.12 79 MET A C 1
ATOM 632 O O . MET A 1 79 ? -10.336 -21.422 -16.734 1 96.12 79 MET A O 1
ATOM 636 N N . THR A 1 80 ? -12.414 -20.984 -17.406 1 93.81 80 THR A N 1
ATOM 637 C CA . THR A 1 80 ? -12.445 -22.141 -18.297 1 93.81 80 THR A CA 1
ATOM 638 C C . THR A 1 80 ? -11.398 -22 -19.406 1 93.81 80 THR A C 1
ATOM 640 O O . THR A 1 80 ? -10.602 -22.922 -19.625 1 93.81 80 THR A O 1
ATOM 643 N N . LYS A 1 81 ? -11.383 -20.906 -20 1 95.56 81 LYS A N 1
ATOM 644 C CA . LYS A 1 81 ? -10.414 -20.641 -21.047 1 95.56 81 LYS A CA 1
ATOM 645 C C . LYS A 1 81 ? -8.992 -20.641 -20.5 1 95.56 81 LYS A C 1
ATOM 647 O O . LYS A 1 81 ? -8.07 -21.141 -21.141 1 95.56 81 LYS A O 1
ATOM 652 N N . LEU A 1 82 ? -8.82 -20.062 -19.359 1 95.75 82 LEU A N 1
ATOM 653 C CA . LEU A 1 82 ? -7.508 -20.031 -18.734 1 95.75 82 LEU A CA 1
ATOM 654 C C . LEU A 1 82 ? -7.008 -21.438 -18.438 1 95.75 82 LEU A C 1
ATOM 656 O O . LEU A 1 82 ? -5.852 -21.766 -18.719 1 95.75 82 LEU A O 1
ATOM 660 N N . LEU A 1 83 ? -7.852 -22.281 -17.922 1 92.25 83 LEU A N 1
ATOM 661 C CA . LEU A 1 83 ? -7.484 -23.656 -17.609 1 92.25 83 LEU A CA 1
ATOM 662 C C . LEU A 1 83 ? -7.16 -24.438 -18.875 1 92.25 83 LEU A C 1
ATOM 664 O O . LEU A 1 83 ? -6.277 -25.297 -18.859 1 92.25 83 LEU A O 1
ATOM 668 N N . GLU A 1 84 ? -7.871 -24.125 -19.938 1 90.5 84 GLU A N 1
ATOM 669 C CA . GLU A 1 84 ? -7.555 -24.734 -21.234 1 90.5 84 GLU A CA 1
ATOM 670 C C . GLU A 1 84 ? -6.148 -24.359 -21.688 1 90.5 84 GLU A C 1
ATOM 672 O O . GLU A 1 84 ? -5.402 -25.203 -22.172 1 90.5 84 GLU A O 1
ATOM 677 N N . ARG A 1 85 ? -5.828 -23.109 -21.531 1 91 85 ARG A N 1
ATOM 678 C CA . ARG A 1 85 ? -4.5 -22.625 -21.875 1 91 85 ARG A CA 1
ATOM 679 C C . ARG A 1 85 ? -3.426 -23.312 -21.047 1 91 85 ARG A C 1
ATOM 681 O O . ARG A 1 85 ? -2.402 -23.75 -21.578 1 91 85 ARG A O 1
ATOM 688 N N . VAL A 1 86 ? -3.676 -23.453 -19.766 1 89.75 86 VAL A N 1
ATOM 689 C CA . VAL A 1 86 ? -2.74 -24.094 -18.844 1 89.75 86 VAL A CA 1
ATOM 690 C C . VAL A 1 86 ? -2.547 -25.547 -19.234 1 89.75 86 VAL A C 1
ATOM 692 O O . VAL A 1 86 ? -1.421 -26.062 -19.234 1 89.75 86 VAL A O 1
ATOM 695 N N . ASN A 1 87 ? -3.615 -26.203 -19.594 1 85.12 87 ASN A N 1
ATOM 696 C CA . ASN A 1 87 ? -3.57 -27.625 -19.953 1 85.12 87 ASN A CA 1
ATOM 697 C C . ASN A 1 87 ? -2.738 -27.844 -21.203 1 85.12 87 ASN A C 1
ATOM 699 O O . ASN A 1 87 ? -2.094 -28.891 -21.344 1 85.12 87 ASN A O 1
ATOM 703 N N . LYS A 1 88 ? -2.74 -26.922 -22.062 1 85.12 88 LYS A N 1
ATOM 704 C CA . LYS A 1 88 ? -1.983 -27.031 -23.312 1 85.12 88 LYS A CA 1
ATOM 705 C C . LYS A 1 88 ? -0.484 -26.922 -23.062 1 85.12 88 LYS A C 1
ATOM 707 O O . LYS A 1 88 ? 0.328 -27.344 -23.875 1 85.12 88 LYS A O 1
ATOM 712 N N . LEU A 1 89 ? -0.16 -26.312 -21.984 1 80.88 89 LEU A N 1
ATOM 713 C CA . LEU A 1 89 ? 1.241 -26.047 -21.688 1 80.88 89 LEU A CA 1
ATOM 714 C C . LEU A 1 89 ? 1.868 -27.219 -20.938 1 80.88 89 LEU A C 1
ATOM 716 O O . LEU A 1 89 ? 3.094 -27.328 -20.859 1 80.88 89 LEU A O 1
ATOM 720 N N . VAL A 1 90 ? 1.074 -27.984 -20.281 1 73.44 90 VAL A N 1
ATOM 721 C CA . VAL A 1 90 ? 1.593 -29.062 -19.469 1 73.44 90 VAL A CA 1
ATOM 722 C C . VAL A 1 90 ? 1.465 -30.391 -20.219 1 73.44 90 VAL A C 1
ATOM 724 O O . VAL A 1 90 ? 0.532 -30.578 -21 1 73.44 90 VAL A O 1
ATOM 727 N N . HIS A 1 91 ? 2.496 -31.203 -20.141 1 63 91 HIS A N 1
ATOM 728 C CA . HIS A 1 91 ? 2.451 -32.531 -20.75 1 63 91 HIS A CA 1
ATOM 729 C C . HIS A 1 91 ? 1.324 -33.375 -20.156 1 63 91 HIS A C 1
ATOM 731 O O . HIS A 1 91 ? 1.132 -33.406 -18.938 1 63 91 HIS A O 1
ATOM 737 N N . PRO A 1 92 ? 0.398 -33.844 -21.031 1 56.69 92 PRO A N 1
ATOM 738 C CA . PRO A 1 92 ? -0.78 -34.594 -20.625 1 56.69 92 PRO A CA 1
ATOM 739 C C . PRO A 1 92 ? -0.45 -35.688 -19.594 1 56.69 92 PRO A C 1
ATOM 741 O O . PRO A 1 92 ? -1.287 -36.031 -18.75 1 56.69 92 PRO A O 1
ATOM 744 N N . ALA A 1 93 ? 0.667 -36.312 -19.734 1 53.97 93 ALA A N 1
ATOM 745 C CA . ALA A 1 93 ? 0.919 -37.562 -19 1 53.97 93 ALA A CA 1
ATOM 746 C C . ALA A 1 93 ? 1.389 -37.25 -17.578 1 53.97 93 ALA A C 1
ATOM 748 O O . ALA A 1 93 ? 1.591 -38.156 -16.766 1 53.97 93 ALA A O 1
ATOM 749 N N . LYS A 1 94 ? 1.638 -35.969 -17.234 1 58.19 94 LYS A N 1
ATOM 750 C CA . LYS A 1 94 ? 2.32 -35.75 -15.961 1 58.19 94 LYS A CA 1
ATOM 751 C C . LYS A 1 94 ? 1.375 -35.156 -14.93 1 58.19 94 LYS A C 1
ATOM 753 O O . LYS A 1 94 ? 0.987 -34 -15.031 1 58.19 94 LYS A O 1
ATOM 758 N N . ASP A 1 95 ? 0.484 -35.969 -14.383 1 60.91 95 ASP A N 1
ATOM 759 C CA . ASP A 1 95 ? -0.386 -35.625 -13.258 1 60.91 95 ASP A CA 1
ATOM 760 C C . ASP A 1 95 ? 0.355 -35.781 -11.93 1 60.91 95 ASP A C 1
ATOM 762 O O . ASP A 1 95 ? 1.279 -36.594 -11.82 1 60.91 95 ASP A O 1
ATOM 766 N N . PRO A 1 96 ? 0.033 -34.844 -11 1 64.06 96 PRO A N 1
ATOM 767 C CA . PRO A 1 96 ? -0.845 -33.656 -10.969 1 64.06 96 PRO A CA 1
ATOM 768 C C . PRO A 1 96 ? -0.152 -32.406 -11.461 1 64.06 96 PRO A C 1
ATOM 770 O O . PRO A 1 96 ? 1.046 -32.219 -11.234 1 64.06 96 PRO A O 1
ATOM 773 N N . LYS A 1 97 ? -0.983 -31.609 -12.133 1 85.62 97 LYS A N 1
ATOM 774 C CA . LYS A 1 97 ? -0.577 -30.281 -12.578 1 85.62 97 LYS A CA 1
ATOM 775 C C . LYS A 1 97 ? -0.618 -29.281 -11.43 1 85.62 97 LYS A C 1
ATOM 777 O O . LYS A 1 97 ? -1.508 -29.328 -10.578 1 85.62 97 LYS A O 1
ATOM 782 N N . THR A 1 98 ? 0.457 -28.594 -11.273 1 92 98 THR A N 1
ATOM 783 C CA . THR A 1 98 ? 0.503 -27.547 -10.273 1 92 98 THR A CA 1
ATOM 784 C C . THR A 1 98 ? 0.411 -26.172 -10.93 1 92 98 THR A C 1
ATOM 786 O O . THR A 1 98 ? 1.165 -25.875 -11.859 1 92 98 THR A O 1
ATOM 789 N N . ILE A 1 99 ? -0.564 -25.422 -10.508 1 95.5 99 ILE A N 1
ATOM 790 C CA . ILE A 1 99 ? -0.698 -24.031 -10.93 1 95.5 99 ILE A CA 1
ATOM 791 C C . ILE A 1 99 ? -0.294 -23.094 -9.797 1 95.5 99 ILE A C 1
ATOM 793 O O . ILE A 1 99 ? -0.799 -23.219 -8.672 1 95.5 99 ILE A O 1
ATOM 797 N N . LEU A 1 100 ? 0.663 -22.25 -10.039 1 97.88 100 LEU A N 1
ATOM 798 C CA . LEU A 1 100 ? 1.103 -21.25 -9.07 1 97.88 100 LEU A CA 1
ATOM 799 C C . LEU A 1 100 ? 0.821 -19.844 -9.578 1 97.88 100 LEU A C 1
ATOM 801 O O . LEU A 1 100 ? 1.26 -19.469 -10.672 1 97.88 100 LEU A O 1
ATOM 805 N N . CYS A 1 101 ? 0.021 -19.094 -8.797 1 98.81 101 CYS A N 1
ATOM 806 C CA . CYS A 1 101 ? -0.259 -17.703 -9.125 1 98.81 101 CYS A CA 1
ATOM 807 C C . CYS A 1 101 ? 0.625 -16.766 -8.32 1 98.81 101 CYS A C 1
ATOM 809 O O . CYS A 1 101 ? 0.84 -16.969 -7.125 1 98.81 101 CYS A O 1
ATOM 811 N N . TYR A 1 102 ? 1.189 -15.727 -8.953 1 98.88 102 TYR A N 1
ATOM 812 C CA . TYR A 1 102 ? 1.854 -14.672 -8.195 1 98.88 102 TYR A CA 1
ATOM 813 C C . TYR A 1 102 ? 1.538 -13.297 -8.781 1 98.88 102 TYR A C 1
ATOM 815 O O . TYR A 1 102 ? 1.098 -13.195 -9.93 1 98.88 102 TYR A O 1
ATOM 823 N N . CYS A 1 103 ? 1.675 -12.258 -8 1 98.56 103 CYS A N 1
ATOM 824 C CA . CYS A 1 103 ? 1.51 -10.859 -8.383 1 98.56 103 CYS A CA 1
ATOM 825 C C . CYS A 1 103 ? 2.529 -9.977 -7.668 1 98.56 103 CYS A C 1
ATOM 827 O O . CYS A 1 103 ? 3.709 -10.328 -7.582 1 98.56 103 CYS A O 1
ATOM 829 N N . ALA A 1 104 ? 2.123 -8.812 -7.227 1 97.81 104 ALA A N 1
ATOM 830 C CA . ALA A 1 104 ? 3.059 -7.938 -6.52 1 97.81 104 ALA A CA 1
ATOM 831 C C . ALA A 1 104 ? 3.195 -8.359 -5.059 1 97.81 104 ALA A C 1
ATOM 833 O O . ALA A 1 104 ? 4.238 -8.875 -4.648 1 97.81 104 ALA A O 1
ATOM 834 N N . THR A 1 105 ? 2.082 -8.359 -4.336 1 96.12 105 THR A N 1
ATOM 835 C CA . THR A 1 105 ? 2.158 -8.57 -2.895 1 96.12 105 THR A CA 1
ATOM 836 C C . THR A 1 105 ? 1.402 -9.828 -2.486 1 96.12 105 THR A C 1
ATOM 838 O O . THR A 1 105 ? 1.465 -10.25 -1.329 1 96.12 105 THR A O 1
ATOM 841 N N . GLY A 1 106 ? 0.63 -10.406 -3.377 1 97.5 106 GLY A N 1
ATOM 842 C CA . GLY A 1 106 ? -0.061 -11.648 -3.066 1 97.5 106 GLY A CA 1
ATOM 843 C C . GLY A 1 106 ? -1.567 -11.547 -3.209 1 97.5 106 GLY A C 1
ATOM 844 O O . GLY A 1 106 ? -2.264 -12.562 -3.266 1 97.5 106 GLY A O 1
ATOM 845 N N . LEU A 1 107 ? -2.088 -10.266 -3.342 1 97.25 107 LEU A N 1
ATOM 846 C CA . LEU A 1 107 ? -3.537 -10.102 -3.35 1 97.25 107 LEU A CA 1
ATOM 847 C C . LEU A 1 107 ? -4.137 -10.617 -4.656 1 97.25 107 LEU A C 1
ATOM 849 O O . LEU A 1 107 ? -5 -11.492 -4.645 1 97.25 107 LEU A O 1
ATOM 853 N N . ARG A 1 108 ? -3.693 -10.117 -5.734 1 98.06 108 ARG A N 1
ATOM 854 C CA . ARG A 1 108 ? -4.23 -10.531 -7.027 1 98.06 108 ARG A CA 1
ATOM 855 C C . ARG A 1 108 ? -3.959 -12.008 -7.289 1 98.06 108 ARG A C 1
ATOM 857 O O . ARG A 1 108 ? -4.777 -12.695 -7.902 1 98.06 108 ARG A O 1
ATOM 864 N N . ALA A 1 109 ? -2.818 -12.516 -6.812 1 98.75 109 ALA A N 1
ATOM 865 C CA . ALA A 1 109 ? -2.51 -13.938 -6.906 1 98.75 109 ALA A CA 1
ATOM 866 C C . ALA A 1 109 ? -3.549 -14.773 -6.164 1 98.75 109 ALA A C 1
ATOM 868 O O . ALA A 1 109 ? -4.027 -15.789 -6.684 1 98.75 109 ALA A O 1
ATOM 869 N N . SER A 1 110 ? -3.893 -14.352 -4.973 1 98.56 110 SER A N 1
ATOM 870 C CA . SER A 1 110 ? -4.875 -15.062 -4.164 1 98.56 110 SER A CA 1
ATOM 871 C C . SER A 1 110 ? -6.258 -15.023 -4.805 1 98.56 110 SER A C 1
ATOM 873 O O . SER A 1 110 ? -6.973 -16.031 -4.812 1 98.56 110 SER A O 1
ATOM 875 N N . ILE A 1 111 ? -6.594 -13.898 -5.359 1 98.38 111 ILE A N 1
ATOM 876 C CA . ILE A 1 111 ? -7.879 -13.75 -6.035 1 98.38 111 ILE A CA 1
ATOM 877 C C . ILE A 1 111 ? -7.949 -14.695 -7.23 1 98.38 111 ILE A C 1
ATOM 879 O O . ILE A 1 111 ? -8.93 -15.422 -7.395 1 98.38 111 ILE A O 1
ATOM 883 N N . MET A 1 112 ? -6.914 -14.695 -8.016 1 98.62 112 MET A N 1
ATOM 884 C CA . MET A 1 112 ? -6.871 -15.555 -9.195 1 98.62 112 MET A CA 1
ATOM 885 C C . MET A 1 112 ? -6.902 -17.031 -8.805 1 98.62 112 MET A C 1
ATOM 887 O O . MET A 1 112 ? -7.656 -17.812 -9.383 1 98.62 112 MET A O 1
ATOM 891 N N . ALA A 1 113 ? -6.094 -17.406 -7.828 1 98.44 113 ALA A N 1
ATOM 892 C CA . ALA A 1 113 ? -6.09 -18.797 -7.352 1 98.44 113 ALA A CA 1
ATOM 893 C C . ALA A 1 113 ? -7.473 -19.203 -6.863 1 98.44 113 ALA A C 1
ATOM 895 O O . ALA A 1 113 ? -7.93 -20.328 -7.145 1 98.44 113 ALA A O 1
ATOM 896 N N . ASP A 1 114 ? -8.109 -18.312 -6.152 1 98.12 114 ASP A N 1
ATOM 897 C CA . ASP A 1 114 ? -9.453 -18.578 -5.652 1 98.12 114 ASP A CA 1
ATOM 898 C C . ASP A 1 114 ? -10.43 -18.812 -6.801 1 98.12 114 ASP A C 1
ATOM 900 O O . ASP A 1 114 ? -11.25 -19.734 -6.754 1 98.12 114 ASP A O 1
ATOM 904 N N . ARG A 1 115 ? -10.367 -18.016 -7.836 1 97.81 115 ARG A N 1
ATOM 905 C CA . ARG A 1 115 ? -11.211 -18.156 -9.016 1 97.81 115 ARG A CA 1
ATOM 906 C C . ARG A 1 115 ? -10.961 -19.5 -9.703 1 97.81 115 ARG A C 1
ATOM 908 O O . ARG A 1 115 ? -11.898 -20.188 -10.117 1 97.81 115 ARG A O 1
ATOM 915 N N . ILE A 1 116 ? -9.719 -19.891 -9.82 1 97 116 ILE A N 1
ATOM 916 C CA . ILE A 1 116 ? -9.344 -21.141 -10.461 1 97 116 ILE A CA 1
ATOM 917 C C . ILE A 1 116 ? -9.875 -22.312 -9.641 1 97 116 ILE A C 1
ATOM 919 O O . ILE A 1 116 ? -10.461 -23.25 -10.188 1 97 116 ILE A O 1
ATOM 923 N N . LEU A 1 117 ? -9.695 -22.234 -8.336 1 96.38 117 LEU A N 1
ATOM 924 C CA . LEU A 1 117 ? -10.188 -23.297 -7.449 1 96.38 117 LEU A CA 1
ATOM 925 C C . LEU A 1 117 ? -11.695 -23.453 -7.566 1 96.38 117 LEU A C 1
ATOM 927 O O . LEU A 1 117 ? -12.211 -24.578 -7.594 1 96.38 117 LEU A O 1
ATOM 931 N N . THR A 1 118 ? -12.367 -22.344 -7.656 1 95.5 118 THR A N 1
ATOM 932 C CA . THR A 1 118 ? -13.82 -22.375 -7.809 1 95.5 118 THR A CA 1
ATOM 933 C C . THR A 1 118 ? -14.211 -23.047 -9.117 1 95.5 118 THR A C 1
ATOM 935 O O . THR A 1 118 ? -15.133 -23.875 -9.141 1 95.5 118 THR A O 1
ATOM 938 N N . GLU A 1 119 ? -13.523 -22.719 -10.141 1 94.94 119 GLU A N 1
ATOM 939 C CA . GLU A 1 119 ? -13.805 -23.344 -11.438 1 94.94 119 GLU A CA 1
ATOM 940 C C . GLU A 1 119 ? -13.508 -24.844 -11.414 1 94.94 119 GLU A C 1
ATOM 942 O O . GLU A 1 119 ? -14.289 -25.641 -11.93 1 94.94 119 GLU A O 1
ATOM 947 N N . LEU A 1 120 ? -12.445 -25.219 -10.797 1 93.69 120 LEU A N 1
ATOM 948 C CA . LEU A 1 120 ? -12.055 -26.625 -10.711 1 93.69 120 LEU A CA 1
ATOM 949 C C . LEU A 1 120 ? -13.07 -27.422 -9.914 1 93.69 120 LEU A C 1
ATOM 951 O O . LEU A 1 120 ? -13.273 -28.609 -10.172 1 93.69 120 LEU A O 1
ATOM 955 N N . SER A 1 121 ? -13.695 -26.766 -8.938 1 93.25 121 SER A N 1
ATOM 956 C CA . SER A 1 121 ? -14.664 -27.438 -8.086 1 93.25 121 SER A CA 1
ATOM 957 C C . SER A 1 121 ? -15.875 -27.906 -8.891 1 93.25 121 SER A C 1
ATOM 959 O O . SER A 1 121 ? -16.609 -28.797 -8.461 1 93.25 121 SER A O 1
ATOM 961 N N . LYS A 1 122 ? -16.062 -27.312 -10.055 1 92.19 122 LYS A N 1
ATOM 962 C CA . LYS A 1 122 ? -17.172 -27.672 -10.93 1 92.19 122 LYS A CA 1
ATOM 963 C C . LYS A 1 122 ? -16.844 -28.922 -11.742 1 92.19 122 LYS A C 1
ATOM 965 O O . LYS A 1 122 ? -17.734 -29.531 -12.344 1 92.19 122 LYS A O 1
ATOM 970 N N . HIS A 1 123 ? -15.617 -29.25 -11.805 1 87.62 123 HIS A N 1
ATOM 971 C CA . HIS A 1 123 ? -15.133 -30.391 -12.57 1 87.62 123 HIS A CA 1
ATOM 972 C C . HIS A 1 123 ? -14.352 -31.359 -11.688 1 87.62 123 HIS A C 1
ATOM 974 O O . HIS A 1 123 ? -13.148 -31.203 -11.484 1 87.62 123 HIS A O 1
ATOM 980 N N . GLU A 1 124 ? -14.922 -32.406 -11.234 1 81 124 GLU A N 1
ATOM 981 C CA . GLU A 1 124 ? -14.359 -33.312 -10.242 1 81 124 GLU A CA 1
ATOM 982 C C . GLU A 1 124 ? -13.039 -33.906 -10.727 1 81 124 GLU A C 1
ATOM 984 O O . GLU A 1 124 ? -12.078 -34 -9.961 1 81 124 GLU A O 1
ATOM 989 N N . ASP A 1 125 ? -12.953 -34.344 -11.93 1 78.12 125 ASP A N 1
ATOM 990 C CA . ASP A 1 125 ? -11.758 -35 -12.484 1 78.12 125 ASP A CA 1
ATOM 991 C C . ASP A 1 125 ? -10.578 -34 -12.5 1 78.12 125 ASP A C 1
ATOM 993 O O . ASP A 1 125 ? -9.461 -34.375 -12.117 1 78.12 125 ASP A O 1
ATOM 997 N N . LEU A 1 126 ? -10.852 -32.781 -12.828 1 76.56 126 LEU A N 1
ATOM 998 C CA . LEU A 1 126 ? -9.805 -31.781 -12.906 1 76.56 126 LEU A CA 1
ATOM 999 C C . LEU A 1 126 ? -9.344 -31.375 -11.508 1 76.56 126 LEU A C 1
ATOM 1001 O O . LEU A 1 126 ? -8.156 -31.109 -11.297 1 76.56 126 LEU A O 1
ATOM 1005 N N . LYS A 1 127 ? -10.281 -31.375 -10.672 1 79.75 127 LYS A N 1
ATOM 1006 C CA . LYS A 1 127 ? -9.984 -30.969 -9.297 1 79.75 127 LYS A CA 1
ATOM 1007 C C . LYS A 1 127 ? -8.961 -31.906 -8.664 1 79.75 127 LYS A C 1
ATOM 1009 O O . LYS A 1 127 ? -8.062 -31.469 -7.949 1 79.75 127 LYS A O 1
ATOM 1014 N N . GLN A 1 128 ? -9.078 -33.094 -8.992 1 80.62 128 GLN A N 1
ATOM 1015 C CA . GLN A 1 128 ? -8.219 -34.094 -8.375 1 80.62 128 GLN A CA 1
ATOM 1016 C C . GLN A 1 128 ? -6.828 -34.094 -9.008 1 80.62 128 GLN A C 1
ATOM 1018 O O . GLN A 1 128 ? -5.844 -34.438 -8.367 1 80.62 128 GLN A O 1
ATOM 1023 N N . SER A 1 129 ? -6.711 -33.562 -10.172 1 84.31 129 SER A N 1
ATOM 1024 C CA . SER A 1 129 ? -5.449 -33.656 -10.898 1 84.31 129 SER A CA 1
ATOM 1025 C C . SER A 1 129 ? -4.727 -32.312 -10.93 1 84.31 129 SER A C 1
ATOM 1027 O O . SER A 1 129 ? -3.699 -32.188 -11.602 1 84.31 129 SER A O 1
ATOM 1029 N N . THR A 1 130 ? -5.281 -31.359 -10.242 1 90.19 130 THR A N 1
ATOM 1030 C CA . THR A 1 130 ? -4.684 -30.031 -10.312 1 90.19 130 THR A CA 1
ATOM 1031 C C . THR A 1 130 ? -4.523 -29.438 -8.922 1 90.19 130 THR A C 1
ATOM 1033 O O . THR A 1 130 ? -5.469 -29.422 -8.125 1 90.19 130 THR A O 1
ATOM 1036 N N . ARG A 1 131 ? -3.355 -29.047 -8.586 1 92.75 131 ARG A N 1
ATOM 1037 C CA . ARG A 1 131 ? -3.084 -28.297 -7.371 1 92.75 131 ARG A CA 1
ATOM 1038 C C . ARG A 1 131 ? -2.867 -26.812 -7.684 1 92.75 131 ARG A C 1
ATOM 1040 O O . ARG A 1 131 ? -2.193 -26.469 -8.656 1 92.75 131 ARG A O 1
ATOM 1047 N N . VAL A 1 132 ? -3.473 -25.969 -6.863 1 96.5 132 VAL A N 1
ATOM 1048 C CA . VAL A 1 132 ? -3.383 -24.531 -7.09 1 96.5 132 VAL A CA 1
ATOM 1049 C C . VAL A 1 132 ? -2.789 -23.844 -5.855 1 96.5 132 VAL A C 1
ATOM 1051 O O . VAL A 1 132 ? -3.197 -24.141 -4.727 1 96.5 132 VAL A O 1
ATOM 1054 N N . TYR A 1 133 ? -1.772 -22.969 -6.09 1 98 133 TYR A N 1
ATOM 1055 C CA . TYR A 1 133 ? -1.139 -22.219 -5.012 1 98 133 TYR A CA 1
ATOM 1056 C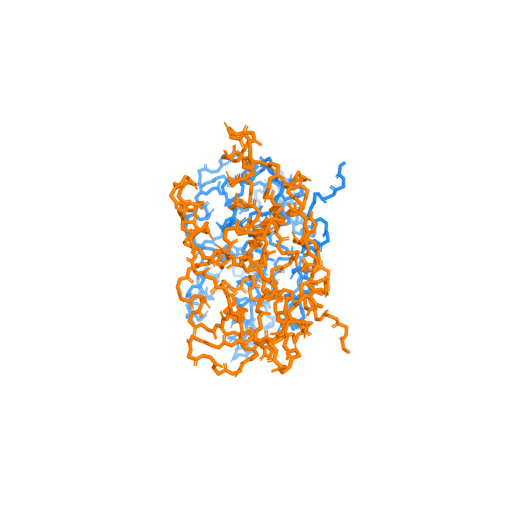 C . TYR A 1 133 ? -1.047 -20.734 -5.355 1 98 133 TYR A C 1
ATOM 1058 O O . TYR A 1 133 ? -0.961 -20.375 -6.531 1 98 133 TYR A O 1
ATOM 1066 N N . ALA A 1 134 ? -1.097 -19.922 -4.383 1 98.75 134 ALA A N 1
ATOM 1067 C CA . ALA A 1 134 ? -0.576 -18.547 -4.473 1 98.75 134 ALA A CA 1
ATOM 1068 C C . ALA A 1 134 ? 0.821 -18.453 -3.867 1 98.75 134 ALA A C 1
ATOM 1070 O O . ALA A 1 134 ? 1.089 -19.047 -2.814 1 98.75 134 ALA A O 1
ATOM 1071 N N . LEU A 1 135 ? 1.695 -17.781 -4.551 1 98.69 135 LEU A N 1
ATOM 1072 C CA . LEU A 1 135 ? 3.027 -17.547 -4.004 1 98.69 135 LEU A CA 1
ATOM 1073 C C . LEU A 1 135 ? 2.969 -16.594 -2.818 1 98.69 135 LEU A C 1
ATOM 1075 O O . LEU A 1 135 ? 2.516 -15.453 -2.957 1 98.69 135 LEU A O 1
ATOM 1079 N N . GLU A 1 136 ? 3.355 -17.031 -1.675 1 97.75 136 GLU A N 1
ATOM 1080 C CA . GLU A 1 136 ? 3.342 -16.188 -0.483 1 97.75 136 GLU A CA 1
ATOM 1081 C C . GLU A 1 136 ? 4.23 -14.969 -0.667 1 97.75 136 GLU A C 1
ATOM 1083 O O . GLU A 1 136 ? 5.414 -15.094 -0.994 1 97.75 136 GLU A O 1
ATOM 1088 N N . GLY A 1 137 ? 3.68 -13.75 -0.53 1 96.75 137 GLY A N 1
ATOM 1089 C CA . GLY A 1 137 ? 4.43 -12.508 -0.664 1 96.75 137 GLY A CA 1
ATOM 1090 C C . GLY A 1 137 ? 4.715 -12.141 -2.107 1 96.75 137 GLY A C 1
ATOM 1091 O O . GLY A 1 137 ? 5.207 -11.047 -2.385 1 96.75 137 GLY A O 1
ATOM 1092 N N . SER A 1 138 ? 4.559 -13.125 -2.967 1 98.44 138 SER A N 1
ATOM 1093 C CA . SER A 1 138 ? 4.637 -12.93 -4.414 1 98.44 138 SER A CA 1
ATOM 1094 C C . SER A 1 138 ? 5.98 -12.336 -4.82 1 98.44 138 SER A C 1
ATOM 1096 O O . SER A 1 138 ? 7.02 -12.703 -4.27 1 98.44 138 SER A O 1
ATOM 1098 N N . ILE A 1 139 ? 6 -11.578 -5.898 1 98.62 139 ILE A N 1
ATOM 1099 C CA . ILE A 1 139 ? 7.266 -11.18 -6.5 1 98.62 139 ILE A CA 1
ATOM 1100 C C . ILE A 1 139 ? 7.957 -10.141 -5.617 1 98.62 139 ILE A C 1
ATOM 1102 O O . ILE A 1 139 ? 9.18 -9.977 -5.684 1 98.62 139 ILE A O 1
ATOM 1106 N N . PHE A 1 140 ? 7.176 -9.406 -4.789 1 97.38 140 PHE A N 1
ATOM 1107 C CA . PHE A 1 140 ? 7.824 -8.5 -3.844 1 97.38 140 PHE A CA 1
ATOM 1108 C C . PHE A 1 140 ? 8.719 -9.273 -2.885 1 97.38 140 PHE A C 1
ATOM 1110 O O . PHE A 1 140 ? 9.883 -8.922 -2.691 1 97.38 140 PHE A O 1
ATOM 1117 N N . LYS A 1 141 ? 8.164 -10.32 -2.293 1 96.81 141 LYS A N 1
ATOM 1118 C CA . LYS A 1 141 ? 8.969 -11.133 -1.39 1 96.81 141 LYS A CA 1
ATOM 1119 C C . LYS A 1 141 ? 10.117 -11.812 -2.137 1 96.81 141 LYS A C 1
ATOM 1121 O O . LYS A 1 141 ? 11.25 -11.844 -1.653 1 96.81 141 LYS A O 1
ATOM 1126 N N . TRP A 1 142 ? 9.828 -12.375 -3.303 1 97.94 142 TRP A N 1
ATOM 1127 C CA . TRP A 1 142 ? 10.836 -13.016 -4.148 1 97.94 142 TRP A CA 1
ATOM 1128 C C . TRP A 1 142 ? 12.008 -12.07 -4.402 1 97.94 142 TRP A C 1
ATOM 1130 O O . TRP A 1 142 ? 13.164 -12.445 -4.203 1 97.94 142 TRP A O 1
ATOM 1140 N N . GLY A 1 143 ? 11.688 -10.852 -4.844 1 96.62 143 GLY A N 1
ATOM 1141 C CA . GLY A 1 143 ? 12.695 -9.844 -5.102 1 96.62 143 GLY A CA 1
ATOM 1142 C C . GLY A 1 143 ? 13.438 -9.406 -3.848 1 96.62 143 GLY A C 1
ATOM 1143 O O . GLY A 1 143 ? 14.664 -9.281 -3.859 1 96.62 143 GLY A O 1
ATOM 1144 N N . ASN A 1 144 ? 12.719 -9.18 -2.756 1 95.19 144 ASN A N 1
ATOM 1145 C CA . ASN A 1 144 ? 13.328 -8.773 -1.496 1 95.19 144 ASN A CA 1
ATOM 1146 C C . ASN A 1 144 ? 14.312 -9.82 -0.983 1 95.19 144 ASN A C 1
ATOM 1148 O O . ASN A 1 144 ? 15.234 -9.5 -0.229 1 95.19 144 ASN A O 1
ATOM 1152 N N . GLU A 1 145 ? 14.117 -11.031 -1.363 1 95.69 145 GLU A N 1
ATOM 1153 C CA . GLU A 1 145 ? 15 -12.125 -0.978 1 95.69 145 GLU A CA 1
ATOM 1154 C C . GLU A 1 145 ? 16.109 -12.328 -2.01 1 95.69 145 GLU A C 1
ATOM 1156 O O . GLU A 1 145 ? 16.891 -13.273 -1.909 1 95.69 145 GLU A O 1
ATOM 1161 N N . PHE A 1 146 ? 16.125 -11.5 -3.066 1 96.31 146 PHE A N 1
ATOM 1162 C CA . PHE A 1 146 ? 17.141 -11.469 -4.117 1 96.31 146 PHE A CA 1
ATOM 1163 C C . PHE A 1 146 ? 17.172 -12.797 -4.871 1 96.31 146 PHE A C 1
ATOM 1165 O O . PHE A 1 146 ? 18.25 -13.266 -5.254 1 96.31 146 PHE A O 1
ATOM 1172 N N . LYS A 1 147 ? 16.047 -13.406 -4.953 1 97.5 147 LYS A N 1
ATOM 1173 C CA . LYS A 1 147 ? 15.914 -14.609 -5.773 1 97.5 147 LYS A CA 1
ATOM 1174 C C . LYS A 1 147 ? 15.883 -14.258 -7.262 1 97.5 147 LYS A C 1
ATOM 1176 O O . LYS A 1 147 ? 15.641 -13.109 -7.625 1 97.5 147 LYS A O 1
ATOM 1181 N N . PRO A 1 148 ? 16.172 -15.164 -8.133 1 97.38 148 PRO A N 1
ATOM 1182 C CA . PRO A 1 148 ? 16.406 -14.859 -9.547 1 97.38 148 PRO A CA 1
ATOM 1183 C C . PRO A 1 148 ? 15.172 -14.305 -10.25 1 97.38 148 PRO A C 1
ATOM 1185 O O . PRO A 1 148 ? 14.078 -14.859 -10.125 1 97.38 148 PRO A O 1
ATOM 1188 N N . LEU A 1 149 ? 15.344 -13.242 -10.977 1 98.56 149 LEU A N 1
ATOM 1189 C CA . LEU A 1 149 ? 14.359 -12.617 -11.852 1 98.56 149 LEU A CA 1
ATOM 1190 C C . LEU A 1 149 ? 14.953 -12.359 -13.234 1 98.56 149 LEU A C 1
ATOM 1192 O O . LEU A 1 149 ? 16.172 -12.25 -13.383 1 98.56 149 LEU A O 1
ATOM 1196 N N . VAL A 1 150 ? 14.109 -12.289 -14.203 1 98.5 150 VAL A N 1
ATOM 1197 C CA . VAL A 1 150 ? 14.555 -11.93 -15.547 1 98.5 150 VAL A CA 1
ATOM 1198 C C . VAL A 1 150 ? 13.641 -10.852 -16.125 1 98.5 150 VAL A C 1
ATOM 1200 O O . VAL A 1 150 ? 12.523 -10.648 -15.641 1 98.5 150 VAL A O 1
ATOM 1203 N N . ASP A 1 151 ? 14.141 -10.125 -17.031 1 97.94 151 ASP A N 1
ATOM 1204 C CA . ASP A 1 151 ? 13.281 -9.25 -17.828 1 97.94 151 ASP A CA 1
ATOM 1205 C C . ASP A 1 151 ? 12.617 -10.023 -18.969 1 97.94 151 ASP A C 1
ATOM 1207 O O . ASP A 1 151 ? 12.805 -11.234 -19.094 1 97.94 151 ASP A O 1
ATOM 1211 N N . PRO A 1 152 ? 11.797 -9.391 -19.766 1 97 152 PRO A N 1
ATOM 1212 C CA . PRO A 1 152 ? 11.055 -10.109 -20.812 1 97 152 PRO A CA 1
A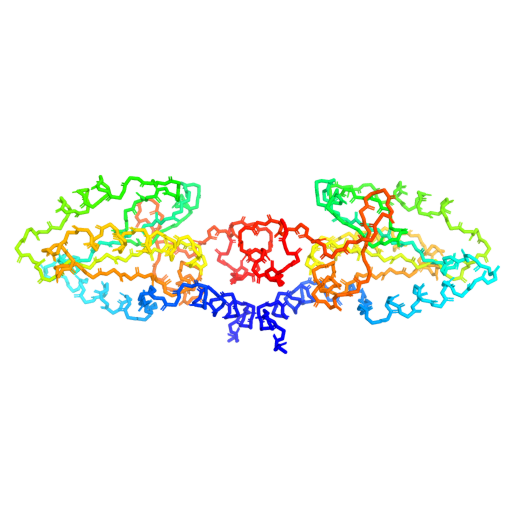TOM 1213 C C . PRO A 1 152 ? 11.969 -10.719 -21.859 1 97 152 PRO A C 1
ATOM 1215 O O . PRO A 1 152 ? 11.555 -11.633 -22.594 1 97 152 PRO A O 1
ATOM 1218 N N . ASN A 1 153 ? 13.141 -10.297 -21.938 1 97.06 153 ASN A N 1
ATOM 1219 C CA . ASN A 1 153 ? 14.094 -10.836 -22.906 1 97.06 153 ASN A CA 1
ATOM 1220 C C . ASN A 1 153 ? 14.938 -11.945 -22.297 1 97.06 153 ASN A C 1
ATOM 1222 O O . ASN A 1 153 ? 15.852 -12.461 -22.953 1 97.06 153 ASN A O 1
ATOM 1226 N N . GLY A 1 154 ? 14.703 -12.281 -21.062 1 96.19 154 GLY A N 1
ATOM 1227 C CA . GLY A 1 154 ? 15.391 -13.391 -20.422 1 96.19 154 GLY A CA 1
ATOM 1228 C C . GLY A 1 154 ? 16.672 -12.969 -19.719 1 96.19 154 GLY A C 1
ATOM 1229 O O . GLY A 1 154 ? 17.422 -13.812 -19.219 1 96.19 154 GLY A O 1
ATOM 1230 N N . ARG A 1 155 ? 17.047 -11.648 -19.734 1 97.81 155 ARG A N 1
ATOM 1231 C CA . ARG A 1 155 ? 18.25 -11.156 -19.062 1 97.81 155 ARG A CA 1
ATOM 1232 C C . ARG A 1 155 ? 18.016 -11.039 -17.562 1 97.81 155 ARG A C 1
ATOM 1234 O O . ARG A 1 155 ? 16.984 -10.547 -17.109 1 97.81 155 ARG A O 1
ATOM 1241 N N . LYS A 1 156 ? 19 -11.516 -16.812 1 98.12 156 LYS A N 1
ATOM 1242 C CA . LYS A 1 156 ? 18.906 -11.461 -15.352 1 98.12 156 LYS A CA 1
ATOM 1243 C C . LYS A 1 156 ? 18.766 -10.023 -14.859 1 98.12 156 LYS A C 1
ATOM 1245 O O . LYS A 1 156 ? 19.391 -9.109 -15.398 1 98.12 156 LYS A O 1
ATOM 1250 N N . THR A 1 157 ? 17.938 -9.766 -13.828 1 98.38 157 THR A N 1
ATOM 1251 C CA . THR A 1 157 ? 17.75 -8.453 -13.219 1 98.38 157 THR A CA 1
ATOM 1252 C C . THR A 1 157 ? 17.359 -8.586 -11.75 1 98.38 157 THR A C 1
ATOM 1254 O O . THR A 1 157 ? 16.938 -9.656 -11.305 1 98.38 157 THR A O 1
ATOM 1257 N N . VAL A 1 158 ? 17.484 -7.523 -11 1 97.62 158 VAL A N 1
ATOM 1258 C CA . VAL A 1 158 ? 17.062 -7.516 -9.602 1 97.62 158 VAL A CA 1
ATOM 1259 C C . VAL A 1 158 ? 15.93 -6.52 -9.406 1 97.62 158 VAL A C 1
ATOM 1261 O O . VAL A 1 158 ? 15.391 -6.391 -8.305 1 97.62 158 VAL A O 1
ATOM 1264 N N . GLN A 1 159 ? 15.508 -5.82 -10.484 1 98.31 159 GLN A N 1
ATOM 1265 C CA . GLN A 1 159 ? 14.531 -4.738 -10.383 1 98.31 159 GLN A CA 1
ATOM 1266 C C . GLN A 1 159 ? 13.109 -5.281 -10.305 1 98.31 159 GLN A C 1
ATOM 1268 O O . GLN A 1 159 ? 12.773 -6.258 -10.977 1 98.31 159 GLN A O 1
ATOM 1273 N N . VAL A 1 160 ? 12.305 -4.68 -9.492 1 98.38 160 VAL A N 1
ATOM 1274 C CA . VAL A 1 160 ? 10.898 -5.027 -9.352 1 98.38 160 VAL A CA 1
ATOM 1275 C C . VAL A 1 160 ? 10.039 -3.768 -9.469 1 98.38 160 VAL A C 1
ATOM 1277 O O . VAL A 1 160 ? 10.344 -2.744 -8.852 1 98.38 160 VAL A O 1
ATOM 1280 N N . HIS A 1 161 ? 9.023 -3.752 -10.344 1 98.38 161 HIS A N 1
ATOM 1281 C CA . HIS A 1 161 ? 8.078 -2.645 -10.406 1 98.38 161 HIS A CA 1
ATOM 1282 C C . HIS A 1 161 ? 7.438 -2.381 -9.047 1 98.38 161 HIS A C 1
ATOM 1284 O O . HIS A 1 161 ? 6.879 -3.293 -8.43 1 98.38 161 HIS A O 1
ATOM 1290 N N . GLY A 1 162 ? 7.469 -1.23 -8.617 1 96.06 162 GLY A N 1
ATOM 1291 C CA . GLY A 1 162 ? 7.129 -0.901 -7.238 1 96.06 162 GLY A CA 1
ATOM 1292 C C . GLY A 1 162 ? 5.656 -0.588 -7.051 1 96.06 162 GLY A C 1
ATOM 1293 O O . GLY A 1 162 ? 5.215 -0.31 -5.934 1 96.06 162 GLY A O 1
ATOM 1294 N N . MET A 1 163 ? 4.863 -0.631 -8.156 1 95.19 163 MET A N 1
ATOM 1295 C CA . MET A 1 163 ? 3.438 -0.325 -8.094 1 95.19 163 MET A CA 1
ATOM 1296 C C . MET A 1 163 ? 3.211 1.144 -7.746 1 95.19 163 MET A C 1
ATOM 1298 O O . MET A 1 163 ? 3.588 2.031 -8.516 1 95.19 163 MET A O 1
ATOM 1302 N N . ASN A 1 164 ? 2.666 1.493 -6.598 1 92.38 164 ASN A N 1
ATOM 1303 C CA . ASN A 1 164 ? 2.43 2.889 -6.246 1 92.38 164 ASN A CA 1
ATOM 1304 C C . ASN A 1 164 ? 3.383 3.359 -5.148 1 92.38 164 ASN A C 1
ATOM 1306 O O . ASN A 1 164 ? 4.238 2.6 -4.699 1 92.38 164 ASN A O 1
ATOM 1310 N N . SER A 1 165 ? 3.23 4.602 -4.727 1 90.25 165 SER A N 1
ATOM 1311 C CA . SER A 1 165 ? 4.203 5.258 -3.857 1 90.25 165 SER A CA 1
ATOM 1312 C C . SER A 1 165 ? 4.254 4.598 -2.486 1 90.25 165 SER A C 1
ATOM 1314 O O . SER A 1 165 ? 5.285 4.641 -1.81 1 90.25 165 SER A O 1
ATOM 1316 N N . VAL A 1 166 ? 3.191 3.961 -2.082 1 90.88 166 VAL A N 1
ATOM 1317 C CA . VAL A 1 166 ? 3.176 3.346 -0.76 1 90.88 166 VAL A CA 1
ATOM 1318 C C . VAL A 1 166 ? 3.629 1.891 -0.863 1 90.88 166 VAL A C 1
ATOM 1320 O O . VAL A 1 166 ? 4.473 1.44 -0.083 1 90.88 166 VAL A O 1
ATOM 1323 N N . GLN A 1 167 ? 3.115 1.162 -1.841 1 92.12 167 GLN A N 1
ATOM 1324 C CA . GLN A 1 167 ? 3.504 -0.234 -2.004 1 92.12 167 GLN A CA 1
ATOM 1325 C C . GLN A 1 167 ? 5 -0.361 -2.279 1 92.12 167 GLN A C 1
ATOM 1327 O O . GLN A 1 167 ? 5.633 -1.327 -1.853 1 92.12 167 GLN A O 1
ATOM 1332 N N . ARG A 1 168 ? 5.48 0.658 -2.951 1 92.31 168 ARG A N 1
ATOM 1333 C CA . ARG A 1 168 ? 6.895 0.612 -3.299 1 92.31 168 ARG A CA 1
ATOM 1334 C C . ARG A 1 168 ? 7.766 0.559 -2.045 1 92.31 168 ARG A C 1
ATOM 1336 O O . ARG A 1 168 ? 8.891 0.052 -2.084 1 92.31 168 ARG A O 1
ATOM 1343 N N . LEU A 1 169 ? 7.215 1.042 -0.926 1 89.5 169 LEU A N 1
ATOM 1344 C CA . LEU A 1 169 ? 7.965 1.08 0.325 1 89.5 169 LEU A CA 1
ATOM 1345 C C . LEU A 1 169 ? 8.156 -0.325 0.887 1 89.5 169 LEU A C 1
ATOM 1347 O O . LEU A 1 169 ? 8.977 -0.532 1.786 1 89.5 169 LEU A O 1
ATOM 1351 N N . LEU A 1 170 ? 7.41 -1.25 0.378 1 90.88 170 LEU A N 1
ATOM 1352 C CA . LEU A 1 170 ? 7.52 -2.633 0.829 1 90.88 170 LEU A CA 1
ATOM 1353 C C . LEU A 1 170 ? 8.695 -3.334 0.156 1 90.88 170 LEU A C 1
ATOM 1355 O O . LEU A 1 170 ? 9.023 -4.473 0.498 1 90.88 170 LEU A O 1
ATOM 1359 N N . LEU A 1 171 ? 9.336 -2.688 -0.79 1 92.69 171 LEU A N 1
ATOM 1360 C CA . LEU A 1 171 ? 10.508 -3.191 -1.487 1 92.69 171 LEU A CA 1
ATOM 1361 C C . LEU A 1 171 ? 11.773 -2.508 -0.981 1 92.69 171 LEU A C 1
ATOM 1363 O O . LEU A 1 171 ? 11.742 -1.337 -0.597 1 92.69 171 LEU A O 1
ATOM 1367 N N . TRP A 1 172 ? 12.891 -3.297 -1.04 1 92.12 172 TRP A N 1
ATOM 1368 C CA . TRP A 1 172 ? 14.164 -2.625 -0.83 1 92.12 172 TRP A CA 1
ATOM 1369 C C . TRP A 1 172 ? 14.367 -1.501 -1.841 1 92.12 172 TRP A C 1
ATOM 1371 O O . TRP A 1 172 ? 14.047 -1.657 -3.023 1 92.12 172 TRP A O 1
ATOM 1381 N N . PRO A 1 173 ? 14.883 -0.38 -1.315 1 89.75 173 PRO A N 1
ATOM 1382 C CA . PRO A 1 173 ? 15.086 0.742 -2.234 1 89.75 173 PRO A CA 1
ATOM 1383 C C . PRO A 1 173 ? 15.953 0.367 -3.438 1 89.75 173 PRO A C 1
ATOM 1385 O O . PRO A 1 173 ? 15.75 0.897 -4.531 1 89.75 173 PRO A O 1
ATOM 1388 N N . GLN A 1 174 ? 16.828 -0.587 -3.293 1 92.81 174 GLN A N 1
ATOM 1389 C CA . GLN A 1 174 ? 17.812 -0.925 -4.32 1 92.81 174 GLN A CA 1
ATOM 1390 C C . GLN A 1 174 ? 17.156 -1.681 -5.473 1 92.81 174 GLN A C 1
ATOM 1392 O O . GLN A 1 174 ? 17.719 -1.77 -6.562 1 92.81 174 GLN A O 1
ATOM 1397 N N . ILE A 1 175 ? 16 -2.238 -5.281 1 95.19 175 ILE A N 1
ATOM 1398 C CA . ILE A 1 175 ? 15.469 -3.119 -6.316 1 95.19 175 ILE A CA 1
ATOM 1399 C C . ILE A 1 175 ? 14.195 -2.516 -6.906 1 95.19 175 ILE A C 1
ATOM 1401 O O . ILE A 1 175 ? 13.664 -3.023 -7.895 1 95.19 175 ILE A O 1
ATOM 1405 N N . ARG A 1 176 ? 13.695 -1.46 -6.262 1 93.62 176 ARG A N 1
ATOM 1406 C CA . ARG A 1 176 ? 12.391 -0.955 -6.684 1 93.62 176 ARG A CA 1
ATOM 1407 C C . ARG A 1 176 ? 12.539 0.045 -7.824 1 93.62 176 ARG A C 1
ATOM 1409 O O . ARG A 1 176 ? 13.398 0.925 -7.785 1 93.62 176 ARG A O 1
ATOM 1416 N N . VAL A 1 177 ? 11.75 -0.137 -8.883 1 94.38 177 VAL A N 1
ATOM 1417 C CA . VAL A 1 177 ? 11.688 0.807 -9.992 1 94.38 177 VAL A CA 1
ATOM 1418 C C . VAL A 1 177 ? 10.242 1.256 -10.211 1 94.38 177 VAL A C 1
ATOM 1420 O O . VAL A 1 177 ? 9.305 0.506 -9.93 1 94.38 177 VAL A O 1
ATOM 1423 N N . MET B 1 1 ? -10.797 -5.988 20.047 1 31.14 1 MET B N 1
ATOM 1424 C CA . MET B 1 1 ? -10.422 -6.586 18.766 1 31.14 1 MET B CA 1
ATOM 1425 C C . MET B 1 1 ? -9.109 -5.996 18.25 1 31.14 1 MET B C 1
ATOM 1427 O O . MET B 1 1 ? -8.922 -4.781 18.266 1 31.14 1 MET B O 1
ATOM 1431 N N . SER B 1 2 ? -8.039 -6.707 18.375 1 39.44 2 SER B N 1
ATOM 1432 C CA . SER B 1 2 ? -6.688 -6.242 18.094 1 39.44 2 SER B CA 1
ATOM 1433 C C . SER B 1 2 ? -6.633 -5.465 16.781 1 39.44 2 SER B C 1
ATOM 1435 O O . SER B 1 2 ? -7.457 -5.68 15.891 1 39.44 2 SER B O 1
ATOM 1437 N N . GLU B 1 3 ? -6.059 -4.336 16.703 1 48.81 3 GLU B N 1
ATOM 1438 C CA . GLU B 1 3 ? -5.961 -3.457 15.547 1 48.81 3 GLU B CA 1
ATOM 1439 C C . GLU B 1 3 ? -5.871 -4.258 14.25 1 48.81 3 GLU B C 1
ATOM 1441 O O . GLU B 1 3 ? -5.008 -5.125 14.109 1 48.81 3 GLU B O 1
ATOM 1446 N N . PRO B 1 4 ? -6.957 -4.582 13.727 1 47.81 4 PRO B N 1
ATOM 1447 C CA . PRO B 1 4 ? -7.035 -5.484 12.57 1 47.81 4 PRO B CA 1
ATOM 1448 C C . PRO B 1 4 ? -5.723 -5.566 11.797 1 47.81 4 PRO B C 1
ATOM 1450 O O . PRO B 1 4 ? -5.367 -6.633 11.289 1 47.81 4 PRO B O 1
ATOM 1453 N N . LEU B 1 5 ? -4.961 -4.328 11.469 1 56.81 5 LEU B N 1
ATOM 1454 C CA . LEU B 1 5 ? -3.904 -4.316 10.461 1 56.81 5 LEU B CA 1
ATOM 1455 C C . LEU B 1 5 ? -2.551 -4.008 11.094 1 56.81 5 LEU B C 1
ATOM 1457 O O . LEU B 1 5 ? -1.563 -3.795 10.391 1 56.81 5 LEU B O 1
ATOM 1461 N N . GLY B 1 6 ? -2.629 -4.355 12.469 1 63.41 6 GLY B N 1
ATOM 1462 C CA . GLY B 1 6 ? -1.611 -4.098 13.477 1 63.41 6 GLY B CA 1
ATOM 1463 C C . GLY B 1 6 ? -0.213 -3.996 12.891 1 63.41 6 GLY B C 1
ATOM 1464 O O . GLY B 1 6 ? 0.272 -2.896 12.617 1 63.41 6 GLY B O 1
ATOM 1465 N N . LEU B 1 7 ? 0.219 -5.105 12.344 1 68.06 7 LEU B N 1
ATOM 1466 C CA . LEU B 1 7 ? 1.643 -5.113 12.023 1 68.06 7 LEU B CA 1
ATOM 1467 C C . LEU B 1 7 ? 1.903 -4.441 10.68 1 68.06 7 LEU B C 1
ATOM 1469 O O . LEU B 1 7 ? 2.896 -3.725 10.523 1 68.06 7 LEU B O 1
ATOM 1473 N N . GLY B 1 8 ? 0.883 -4.531 9.75 1 77.75 8 GLY B N 1
ATOM 1474 C CA . GLY B 1 8 ? 1.066 -3.945 8.43 1 77.75 8 GLY B CA 1
ATOM 1475 C C . GLY B 1 8 ? 1.09 -2.428 8.445 1 77.75 8 GLY B C 1
ATOM 1476 O O . GLY B 1 8 ? 2.041 -1.811 7.961 1 77.75 8 GLY B O 1
ATOM 1477 N N . PHE B 1 9 ? 0.14 -1.968 9.117 1 86.81 9 PHE B N 1
ATOM 1478 C CA . PHE B 1 9 ? -0.004 -0.517 9.148 1 86.81 9 PHE B CA 1
ATOM 1479 C C . PHE B 1 9 ? 1.107 0.123 9.969 1 86.81 9 PHE B C 1
ATOM 1481 O O . PHE B 1 9 ? 1.688 1.131 9.562 1 86.81 9 PHE B O 1
ATOM 1488 N N . ARG B 1 10 ? 1.445 -0.44 11.039 1 86.94 10 ARG B N 1
ATOM 1489 C CA . ARG B 1 10 ? 2.525 0.074 11.875 1 86.94 10 ARG B CA 1
ATOM 1490 C C . ARG B 1 10 ? 3.85 0.076 11.117 1 86.94 10 ARG B C 1
ATOM 1492 O O . ARG B 1 10 ? 4.652 1.001 11.258 1 86.94 10 ARG B O 1
ATOM 1499 N N . GLY B 1 11 ? 4.055 -0.964 10.391 1 86.62 11 GLY B N 1
ATOM 1500 C CA . GLY B 1 11 ? 5.254 -1.036 9.578 1 86.62 11 GLY B CA 1
ATOM 1501 C C . GLY B 1 11 ? 5.348 0.079 8.555 1 86.62 11 GLY B C 1
ATOM 1502 O O . GLY B 1 11 ? 6.406 0.686 8.383 1 86.62 11 GLY B O 1
ATOM 1503 N N . VAL B 1 12 ? 4.277 0.36 7.895 1 89.81 12 VAL B N 1
ATOM 1504 C CA . VAL B 1 12 ? 4.223 1.423 6.898 1 89.81 12 VAL B CA 1
ATOM 1505 C C . VAL B 1 12 ? 4.543 2.764 7.555 1 89.81 12 VAL B C 1
ATOM 1507 O O . VAL B 1 12 ? 5.355 3.537 7.039 1 89.81 12 VAL B O 1
ATOM 1510 N N . VAL B 1 13 ? 3.951 2.986 8.703 1 92.88 13 VAL B N 1
ATOM 1511 C CA . VAL B 1 13 ? 4.176 4.227 9.438 1 92.88 13 VAL B CA 1
ATOM 1512 C C . VAL B 1 13 ? 5.656 4.359 9.789 1 92.88 13 VAL B C 1
ATOM 1514 O O . VAL B 1 13 ? 6.25 5.426 9.609 1 92.88 13 VAL B O 1
ATOM 1517 N N . LYS B 1 14 ? 6.25 3.332 10.25 1 90.56 14 LYS B N 1
ATOM 1518 C CA . LYS B 1 14 ? 7.652 3.354 10.648 1 90.56 14 LYS B CA 1
ATOM 1519 C C . LYS B 1 14 ? 8.562 3.621 9.453 1 90.56 14 LYS B C 1
ATOM 1521 O O . LYS B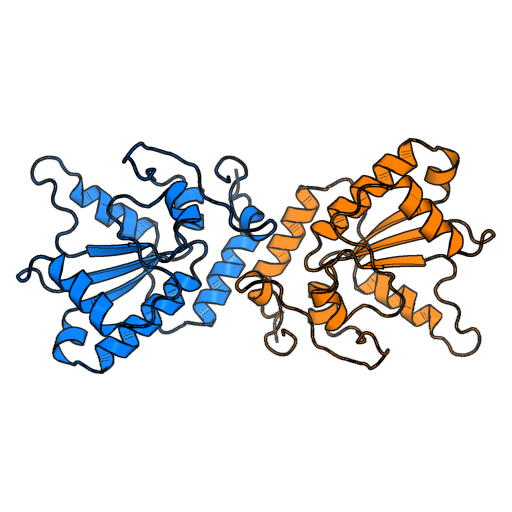 1 14 ? 9.547 4.355 9.562 1 90.56 14 LYS B O 1
ATOM 1526 N N . VAL B 1 15 ? 8.273 3.025 8.367 1 89.62 15 VAL B N 1
ATOM 1527 C CA . VAL B 1 15 ? 9.086 3.215 7.168 1 89.62 15 VAL B CA 1
ATOM 1528 C C . VAL B 1 15 ? 9.023 4.676 6.73 1 89.62 15 VAL B C 1
ATOM 1530 O O . VAL B 1 15 ? 10.055 5.273 6.398 1 89.62 15 VAL B O 1
ATOM 1533 N N . ILE B 1 16 ? 7.91 5.234 6.781 1 94.12 16 ILE B N 1
ATOM 1534 C CA . ILE B 1 16 ? 7.738 6.625 6.383 1 94.12 16 ILE B CA 1
ATOM 1535 C C . ILE B 1 16 ? 8.531 7.531 7.324 1 94.12 16 ILE B C 1
ATOM 1537 O O . ILE B 1 16 ? 9.188 8.477 6.883 1 94.12 16 ILE B O 1
ATOM 1541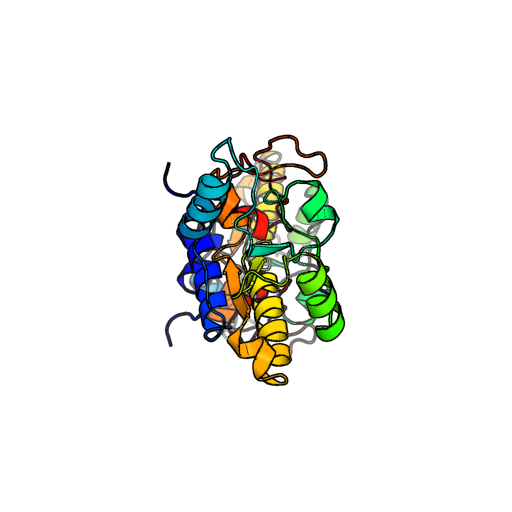 N N . GLN B 1 17 ? 8.461 7.215 8.578 1 94 17 GLN B N 1
ATOM 1542 C CA . GLN B 1 17 ? 9.211 7.984 9.562 1 94 17 GLN B CA 1
ATOM 1543 C C . GLN B 1 17 ? 10.711 7.895 9.305 1 94 17 GLN B C 1
ATOM 1545 O O . GLN B 1 17 ? 11.438 8.875 9.477 1 94 17 GLN B O 1
ATOM 1550 N N . ARG B 1 18 ? 11.141 6.781 8.859 1 92 18 ARG B N 1
ATOM 1551 C CA . ARG B 1 18 ? 12.562 6.582 8.562 1 92 18 ARG B CA 1
ATOM 1552 C C . ARG B 1 18 ? 12.961 7.324 7.289 1 92 18 ARG B C 1
ATOM 1554 O O . ARG B 1 18 ? 14.086 7.824 7.184 1 92 18 ARG B O 1
ATOM 1561 N N . LEU B 1 19 ? 12.078 7.434 6.391 1 92.69 19 LEU B N 1
ATOM 1562 C CA . LEU B 1 19 ? 12.352 8.109 5.125 1 92.69 19 LEU B CA 1
ATOM 1563 C C . LEU B 1 19 ? 12.398 9.625 5.316 1 92.69 19 LEU B C 1
ATOM 1565 O O . LEU B 1 19 ? 13.117 10.32 4.602 1 92.69 19 LEU B O 1
ATOM 1569 N N . TYR B 1 20 ? 11.609 10.086 6.273 1 96.62 20 TYR B N 1
ATOM 1570 C CA . TYR B 1 20 ? 11.539 11.516 6.555 1 96.62 20 TYR B CA 1
ATOM 1571 C C . TYR B 1 20 ? 11.797 11.797 8.031 1 96.62 20 TYR B C 1
ATOM 1573 O O . TYR B 1 20 ? 10.945 12.344 8.727 1 96.62 20 TYR B O 1
ATOM 1581 N N . PRO B 1 21 ? 12.945 11.492 8.469 1 95.38 21 PRO B N 1
ATOM 1582 C CA . PRO B 1 21 ? 13.266 11.547 9.898 1 95.38 21 PRO B CA 1
ATOM 1583 C C . PRO B 1 21 ? 13.266 12.977 10.445 1 95.38 21 PRO B C 1
ATOM 1585 O O . PRO B 1 21 ? 13.109 13.172 11.656 1 95.38 21 PRO B O 1
ATOM 1588 N N . HIS B 1 22 ? 13.367 13.938 9.641 1 96.12 22 HIS B N 1
ATOM 1589 C CA . HIS B 1 22 ? 13.5 15.297 10.141 1 96.12 22 HIS B CA 1
ATOM 1590 C C . HIS B 1 22 ? 12.141 15.992 10.227 1 96.12 22 HIS B C 1
ATOM 1592 O O . HIS B 1 22 ? 12.039 17.109 10.727 1 96.12 22 HIS B O 1
ATOM 1598 N N . VAL B 1 23 ? 11.125 15.359 9.695 1 98.06 23 VAL B N 1
ATOM 1599 C CA . VAL B 1 23 ? 9.773 15.922 9.773 1 98.06 23 VAL B CA 1
ATOM 1600 C C . VAL B 1 23 ? 9.156 15.594 11.125 1 98.06 23 VAL B C 1
ATOM 1602 O O . VAL B 1 23 ? 8.961 14.422 11.461 1 98.06 23 VAL B O 1
ATOM 1605 N N . PRO B 1 24 ? 8.891 16.688 11.898 1 97.62 24 PRO B N 1
ATOM 1606 C CA . PRO B 1 24 ? 8.227 16.438 13.18 1 97.62 24 PRO B CA 1
ATOM 1607 C C . PRO B 1 24 ? 6.855 15.781 13.008 1 97.62 24 PRO B C 1
ATOM 1609 O O . PRO B 1 24 ? 6.164 16.047 12.023 1 97.62 24 PRO B O 1
ATOM 1612 N N . ARG B 1 25 ? 6.461 14.977 14.016 1 98.19 25 ARG B N 1
ATOM 1613 C CA . ARG B 1 25 ? 5.188 14.258 13.953 1 98.19 25 ARG B CA 1
ATOM 1614 C C . ARG B 1 25 ? 4.285 14.648 15.117 1 98.19 25 ARG B C 1
ATOM 1616 O O . ARG B 1 25 ? 4.77 14.969 16.203 1 98.19 25 ARG B O 1
ATOM 1623 N N . MET B 1 26 ? 3.082 14.727 14.867 1 98.06 26 MET B N 1
ATOM 1624 C CA . MET B 1 26 ? 2.047 14.836 15.891 1 98.06 26 MET B CA 1
ATOM 1625 C C . MET B 1 26 ? 1.206 13.562 15.945 1 98.06 26 MET B C 1
ATOM 1627 O O . MET B 1 26 ? 0.816 13.023 14.906 1 98.06 26 MET B O 1
ATOM 1631 N N . SER B 1 27 ? 0.955 13.047 17.109 1 97.69 27 SER B N 1
ATOM 1632 C CA . SER B 1 27 ? 0.134 11.844 17.234 1 97.69 27 SER B CA 1
ATOM 1633 C C . SER B 1 27 ? -1.347 12.172 17.062 1 97.69 27 SER B C 1
ATOM 1635 O O . SER B 1 27 ? -1.763 13.312 17.25 1 97.69 27 SER B O 1
ATOM 1637 N N . THR B 1 28 ? -2.084 11.125 16.734 1 97.81 28 THR B N 1
ATOM 1638 C CA . THR B 1 28 ? -3.527 11.297 16.609 1 97.81 28 THR B CA 1
ATOM 1639 C C . THR B 1 28 ? -4.145 11.68 17.953 1 97.81 28 THR B C 1
ATOM 1641 O O . THR B 1 28 ? -5.09 12.469 18 1 97.81 28 THR B O 1
ATOM 1644 N N . ASP B 1 29 ? -3.59 11.172 19.016 1 97.19 29 ASP B N 1
ATOM 1645 C CA . ASP B 1 29 ? -4.074 11.508 20.344 1 97.19 29 ASP B CA 1
ATOM 1646 C C . ASP B 1 29 ? -3.83 12.984 20.656 1 97.19 29 ASP B C 1
ATOM 1648 O O . ASP B 1 29 ? -4.707 13.664 21.203 1 97.19 29 ASP B O 1
ATOM 1652 N N . GLN B 1 30 ? -2.625 13.43 20.375 1 96.19 30 GLN B N 1
ATOM 1653 C CA . GLN B 1 30 ? -2.303 14.836 20.594 1 96.19 30 GLN B CA 1
ATOM 1654 C C . GLN B 1 30 ? -3.242 15.742 19.797 1 96.19 30 GLN B C 1
ATOM 1656 O O . GLN B 1 30 ? -3.775 16.719 20.344 1 96.19 30 GLN B O 1
ATOM 1661 N N . LEU B 1 31 ? -3.469 15.445 18.5 1 96.62 31 LEU B N 1
ATOM 1662 C CA . LEU B 1 31 ? -4.359 16.266 17.688 1 96.62 31 LEU B CA 1
ATOM 1663 C C . LEU B 1 31 ? -5.777 16.25 18.25 1 96.62 31 LEU B C 1
ATOM 1665 O O . LEU B 1 31 ? -6.43 17.297 18.312 1 96.62 31 LEU B O 1
ATOM 1669 N N . GLN B 1 32 ? -6.25 15.125 18.625 1 95.69 32 GLN B N 1
ATOM 1670 C CA . GLN B 1 32 ? -7.598 15.016 19.172 1 95.69 32 GLN B CA 1
ATOM 1671 C C . GLN B 1 32 ? -7.766 15.906 20.391 1 95.69 32 GLN B C 1
ATOM 1673 O O . GLN B 1 32 ? -8.805 16.547 20.578 1 95.69 32 GLN B O 1
ATOM 1678 N N . ARG B 1 33 ? -6.762 15.938 21.281 1 93.44 33 ARG B N 1
ATOM 1679 C CA . ARG B 1 33 ? -6.797 16.781 22.469 1 93.44 33 ARG B CA 1
ATOM 1680 C C . ARG B 1 33 ? -6.895 18.25 22.094 1 93.44 33 ARG B C 1
ATOM 1682 O O . ARG B 1 33 ? -7.668 19 22.688 1 93.44 33 ARG B O 1
ATOM 1689 N N . ILE B 1 34 ? -6.145 18.562 21.094 1 91.12 34 ILE B N 1
ATOM 1690 C CA . ILE B 1 34 ? -6.145 19.953 20.641 1 91.12 34 ILE B CA 1
ATOM 1691 C C . ILE B 1 34 ? -7.523 20.312 20.094 1 91.12 34 ILE B C 1
ATOM 1693 O O . ILE B 1 34 ? -8.055 21.391 20.391 1 91.12 34 ILE B O 1
ATOM 1697 N N . LEU B 1 35 ? -8.148 19.422 19.344 1 91 35 LEU B N 1
ATOM 1698 C CA . LEU B 1 35 ? -9.414 19.703 18.688 1 91 35 LEU B CA 1
ATOM 1699 C C . LEU B 1 35 ? -10.562 19.703 19.703 1 91 35 LEU B C 1
ATOM 1701 O O . LEU B 1 35 ? -11.578 20.375 19.484 1 91 35 LEU B O 1
ATOM 1705 N N . ARG B 1 36 ? -10.5 18.938 20.75 1 87 36 ARG B N 1
ATOM 1706 C CA . ARG B 1 36 ? -11.523 18.891 21.797 1 87 36 ARG B CA 1
ATOM 1707 C C . ARG B 1 36 ? -11.492 20.141 22.656 1 87 36 ARG B C 1
ATOM 1709 O O . ARG B 1 36 ? -12.523 20.578 23.156 1 87 36 ARG B O 1
ATOM 1716 N N . ASN B 1 37 ? -10.344 20.453 23.016 1 74.56 37 ASN B N 1
ATOM 1717 C CA . ASN B 1 37 ? -10.211 21.641 23.859 1 74.56 37 ASN B CA 1
ATOM 1718 C C . ASN B 1 37 ? -10.75 22.891 23.172 1 74.56 37 ASN B C 1
ATOM 1720 O O . ASN B 1 37 ? -11.133 23.859 23.828 1 74.56 37 ASN B O 1
ATOM 1724 N N . THR B 1 38 ? -10.797 22.812 21.953 1 58.22 38 THR B N 1
ATOM 1725 C CA . THR B 1 38 ? -11.32 23.953 21.203 1 58.22 38 THR B CA 1
ATOM 1726 C C . THR B 1 38 ? -12.844 23.891 21.141 1 58.22 38 THR B C 1
ATOM 1728 O O . THR B 1 38 ? -13.5 24.922 20.938 1 58.22 38 THR B O 1
ATOM 1731 N N . SER B 1 39 ? -13.484 22.688 21.281 1 50.59 39 SER B N 1
ATOM 1732 C CA . SER B 1 39 ? -14.938 22.578 21.234 1 50.59 39 SER B CA 1
ATOM 1733 C C . SER B 1 39 ? -15.57 23.094 22.516 1 50.59 39 SER B C 1
ATOM 1735 O O . SER B 1 39 ? -16.797 23.047 22.672 1 50.59 39 SER B O 1
ATOM 1737 N N . ASP B 1 40 ? -14.969 23.203 23.609 1 44.12 40 ASP B N 1
ATOM 1738 C CA . ASP B 1 40 ? -15.719 23.797 24.703 1 44.12 40 ASP B CA 1
ATOM 1739 C C . ASP B 1 40 ? -16.469 25.047 24.25 1 44.12 40 ASP B C 1
ATOM 1741 O O . ASP B 1 40 ? -15.945 25.812 23.438 1 44.12 40 ASP B O 1
ATOM 1745 N N . GLN B 1 41 ? -17.844 25.031 24.359 1 42.25 41 GLN B N 1
ATOM 1746 C CA . GLN B 1 41 ? -19 25.797 23.891 1 42.25 41 GLN B CA 1
ATOM 1747 C C . GLN B 1 41 ? -18.688 27.297 23.859 1 42.25 41 GLN B C 1
ATOM 1749 O O . GLN B 1 41 ? -19.406 28.062 23.219 1 42.25 41 GLN B O 1
ATOM 1754 N N . ARG B 1 42 ? -18.188 27.859 24.938 1 43.75 42 ARG B N 1
ATOM 1755 C CA . ARG B 1 42 ? -18.438 29.297 24.969 1 43.75 42 ARG B CA 1
ATOM 1756 C C . ARG B 1 42 ? -17.766 29.984 23.797 1 43.75 42 ARG B C 1
ATOM 1758 O O . ARG B 1 42 ? -18.25 31 23.297 1 43.75 42 ARG B O 1
ATOM 1765 N N . THR B 1 43 ? -16.375 29.688 23.547 1 39.78 43 THR B N 1
ATOM 1766 C CA . THR B 1 43 ? -15.695 30.391 22.453 1 39.78 43 THR B CA 1
ATOM 1767 C C . THR B 1 43 ? -15.352 29.422 21.328 1 39.78 43 THR B C 1
ATOM 1769 O O . THR B 1 43 ? -14.766 28.359 21.562 1 39.78 43 THR B O 1
ATOM 1772 N N . ASN B 1 44 ? -16.156 28.891 20.344 1 43.78 44 ASN B N 1
ATOM 1773 C CA . ASN B 1 44 ? -16.047 28.203 19.062 1 43.78 44 ASN B CA 1
ATOM 1774 C C . ASN B 1 44 ? -14.609 28.203 18.547 1 43.78 44 ASN B C 1
ATOM 1776 O O . ASN B 1 44 ? -14.383 28.297 17.328 1 43.78 44 ASN B O 1
ATOM 1780 N N . ARG B 1 45 ? -13.594 28.578 19.312 1 46.44 45 ARG B N 1
ATOM 1781 C CA . ARG B 1 45 ? -12.352 29 18.672 1 46.44 45 ARG B CA 1
ATOM 1782 C C . ARG B 1 45 ? -11.453 27.812 18.375 1 46.44 45 ARG B C 1
ATOM 1784 O O . ARG B 1 45 ? -11.156 27.016 19.266 1 46.44 45 ARG B O 1
ATOM 1791 N N . LYS B 1 46 ? -11.352 27.141 17.094 1 52.94 46 LYS B N 1
ATOM 1792 C CA . LYS B 1 46 ? -10.219 26.375 16.578 1 52.94 46 LYS B CA 1
ATOM 1793 C C . LYS B 1 46 ? -8.922 26.797 17.25 1 52.94 46 LYS B C 1
ATOM 1795 O O . LYS B 1 46 ? -8.742 27.984 17.578 1 52.94 46 LYS B O 1
ATOM 1800 N N . PRO B 1 47 ? -8.258 25.703 17.891 1 57.31 47 PRO B N 1
ATOM 1801 C CA . PRO B 1 47 ? -7.012 26.25 18.438 1 57.31 47 PRO B CA 1
ATOM 1802 C C . PRO B 1 47 ? 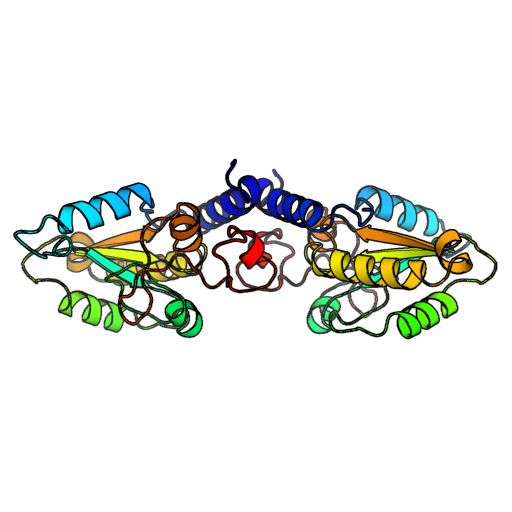-6.406 27.344 17.562 1 57.31 47 PRO B C 1
ATOM 1804 O O . PRO B 1 47 ? -6.215 27.141 16.359 1 57.31 47 PRO B O 1
ATOM 1807 N N . PRO B 1 48 ? -6.582 28.641 18.016 1 60.69 48 PRO B N 1
ATOM 1808 C CA . PRO B 1 48 ? -6.34 29.844 17.234 1 60.69 48 PRO B CA 1
ATOM 1809 C C . PRO B 1 48 ? -5.031 29.781 16.438 1 60.69 48 PRO B C 1
ATOM 1811 O O . PRO B 1 48 ? -4.836 30.562 15.508 1 60.69 48 PRO B O 1
ATOM 1814 N N . ASN B 1 49 ? -4.309 28.609 16.547 1 82.19 49 ASN B N 1
ATOM 1815 C CA . ASN B 1 49 ? -3.037 28.719 15.844 1 82.19 49 ASN B CA 1
ATOM 1816 C C . ASN B 1 49 ? -2.701 27.438 15.094 1 82.19 49 ASN B C 1
ATOM 1818 O O . ASN B 1 49 ? -1.535 27.172 14.797 1 82.19 49 ASN B O 1
ATOM 1822 N N . LEU B 1 50 ? -3.895 26.656 14.758 1 90.94 50 LEU B N 1
ATOM 1823 C CA . LEU B 1 50 ? -3.637 25.406 14.047 1 90.94 50 LEU B CA 1
ATOM 1824 C C . LEU B 1 50 ? -4.281 25.422 12.664 1 90.94 50 LEU B C 1
ATOM 1826 O O . LEU B 1 50 ? -5.484 25.656 12.539 1 90.94 50 LEU B O 1
ATOM 1830 N N . VAL B 1 51 ? -3.506 25.234 11.68 1 93.94 51 VAL B N 1
ATOM 1831 C CA . VAL B 1 51 ? -4.004 25.031 10.32 1 93.94 51 VAL B CA 1
ATOM 1832 C C . VAL B 1 51 ? -3.736 23.594 9.875 1 93.94 51 VAL B C 1
ATOM 1834 O O . VAL B 1 51 ? -2.582 23.172 9.812 1 93.94 51 VAL B O 1
ATOM 1837 N N . MET B 1 52 ? -4.793 22.844 9.617 1 96.75 52 MET B N 1
ATOM 1838 C CA . MET B 1 52 ? -4.656 21.484 9.141 1 96.75 52 MET B CA 1
ATOM 1839 C C . MET B 1 52 ? -4.754 21.422 7.617 1 96.75 52 MET B C 1
ATOM 1841 O O . MET B 1 52 ? -5.734 21.891 7.035 1 96.75 52 MET B O 1
ATOM 1845 N N . LEU B 1 53 ? -3.707 20.875 7.035 1 98.31 53 LEU B N 1
ATOM 1846 C CA . LEU B 1 53 ? -3.682 20.703 5.586 1 98.31 53 LEU B CA 1
ATOM 1847 C C . LEU B 1 53 ? -4.02 19.266 5.215 1 98.31 53 LEU B C 1
ATOM 1849 O O . LEU B 1 53 ? -3.287 18.328 5.574 1 98.31 53 LEU B O 1
ATOM 1853 N N . ASP B 1 54 ? -5.148 19.062 4.531 1 98.75 54 ASP B N 1
ATOM 1854 C CA . ASP B 1 54 ? -5.508 17.781 3.922 1 98.75 54 ASP B CA 1
ATOM 1855 C C . ASP B 1 54 ? -4.836 17.609 2.561 1 98.75 54 ASP B C 1
ATOM 1857 O O . ASP B 1 54 ? -5.34 18.109 1.55 1 98.75 54 ASP B O 1
ATOM 1861 N N . VAL B 1 55 ? -3.689 16.828 2.566 1 98.81 55 VAL B N 1
ATOM 1862 C CA . VAL B 1 55 ? -2.873 16.672 1.367 1 98.81 55 VAL B CA 1
ATOM 1863 C C . VAL B 1 55 ? -3.305 15.422 0.606 1 98.81 55 VAL B C 1
ATOM 1865 O O . VAL B 1 55 ? -2.553 14.445 0.523 1 98.81 55 VAL B O 1
ATOM 1868 N N . ARG B 1 56 ? -4.484 15.391 0.143 1 98.56 56 ARG B N 1
ATOM 1869 C CA . ARG B 1 56 ? -5.074 14.273 -0.594 1 98.56 56 ARG B CA 1
ATOM 1870 C C . ARG B 1 56 ? -5.809 14.773 -1.835 1 98.56 56 ARG B C 1
ATOM 1872 O O . ARG B 1 56 ? -5.961 15.977 -2.033 1 98.56 56 ARG B O 1
ATOM 1879 N N . GLU B 1 57 ? -6.109 13.852 -2.709 1 98.44 57 GLU B N 1
ATOM 1880 C CA . GLU B 1 57 ? -6.922 14.188 -3.871 1 98.44 57 GLU B CA 1
ATOM 1881 C C . GLU B 1 57 ? -8.375 14.453 -3.473 1 98.44 57 GLU B C 1
ATOM 1883 O O . GLU B 1 57 ? -8.844 13.953 -2.449 1 98.44 57 GLU B O 1
ATOM 1888 N N . GLN B 1 58 ? -9.102 15.188 -4.285 1 98.31 58 GLN B N 1
ATOM 1889 C CA . GLN B 1 58 ? -10.477 15.586 -3.988 1 98.31 58 GLN B CA 1
ATOM 1890 C C . GLN B 1 58 ? -11.367 14.367 -3.771 1 98.31 58 GLN B C 1
ATOM 1892 O O . GLN B 1 58 ? -12.227 14.367 -2.895 1 98.31 58 GLN B O 1
ATOM 1897 N N . LYS B 1 59 ? -11.164 13.344 -4.566 1 98.12 59 LYS B N 1
ATOM 1898 C CA . LYS B 1 59 ? -11.992 12.148 -4.461 1 98.12 59 LYS B CA 1
ATOM 1899 C C . LYS B 1 59 ? -11.867 11.508 -3.082 1 98.12 59 LYS B C 1
ATOM 1901 O O . LYS B 1 59 ? -12.812 10.914 -2.576 1 98.12 59 LYS B O 1
ATOM 1906 N N . GLU B 1 60 ? -10.703 11.547 -2.488 1 98.56 60 GLU B N 1
ATOM 1907 C CA . GLU B 1 60 ? -10.477 11.047 -1.135 1 98.56 60 GLU B CA 1
ATOM 1908 C C . GLU B 1 60 ? -11.203 11.906 -0.103 1 98.56 60 GLU B C 1
ATOM 1910 O O . GLU B 1 60 ? -11.867 11.383 0.791 1 98.56 60 GLU B O 1
ATOM 1915 N N . ARG B 1 61 ? -11.062 13.273 -0.242 1 98.38 61 ARG B N 1
ATOM 1916 C CA . ARG B 1 61 ? -11.68 14.234 0.672 1 98.38 61 ARG B CA 1
ATOM 1917 C C . ARG B 1 61 ? -13.203 14.164 0.598 1 98.38 61 ARG B C 1
ATOM 1919 O O . ARG B 1 61 ? -13.891 14.406 1.593 1 98.38 61 ARG B O 1
ATOM 1926 N N . ASP B 1 62 ? -13.742 13.766 -0.563 1 98.56 62 ASP B N 1
ATOM 1927 C CA . ASP B 1 62 ? -15.18 13.664 -0.778 1 98.56 62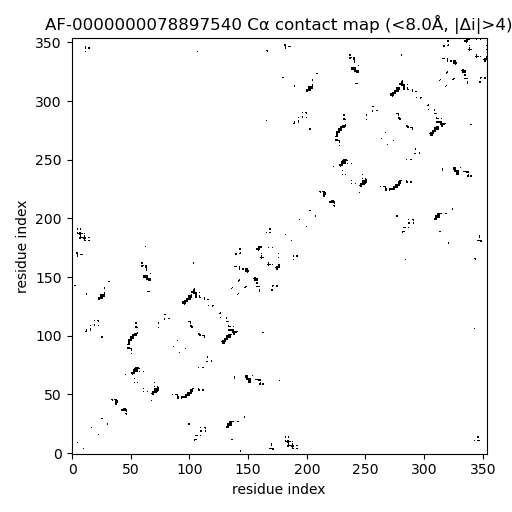 ASP B CA 1
ATOM 1928 C C . ASP B 1 62 ? -15.797 12.602 0.122 1 98.56 62 ASP B C 1
ATOM 1930 O O . ASP B 1 62 ? -17 12.633 0.407 1 98.56 62 ASP B O 1
ATOM 1934 N N . VAL B 1 63 ? -14.992 11.648 0.553 1 98.69 63 VAL B N 1
ATOM 1935 C CA . VAL B 1 63 ? -15.469 10.578 1.428 1 98.69 63 VAL B CA 1
ATOM 1936 C C . VAL B 1 63 ? -15.484 11.07 2.875 1 98.69 63 VAL B C 1
ATOM 1938 O O . VAL B 1 63 ? -16.469 10.875 3.596 1 98.69 63 VAL B O 1
ATOM 1941 N N . SER B 1 64 ? -14.375 11.68 3.287 1 98.81 64 SER B N 1
ATOM 1942 C CA . SER B 1 64 ? -14.289 12.203 4.648 1 98.81 64 SER B CA 1
ATOM 1943 C C . SER B 1 64 ? -13.055 13.086 4.82 1 98.81 64 SER B C 1
ATOM 1945 O O . SER B 1 64 ? -12.156 13.086 3.977 1 98.81 64 SER B O 1
ATOM 1947 N N . LEU B 1 65 ? -13.039 13.828 5.848 1 98.81 65 LEU B N 1
ATOM 1948 C CA . LEU B 1 65 ? -11.945 14.695 6.254 1 98.81 65 LEU B CA 1
ATOM 1949 C C . LEU B 1 65 ? -11.992 14.969 7.754 1 98.81 65 LEU B C 1
ATOM 1951 O O . LEU B 1 65 ? -13 14.695 8.406 1 98.81 65 LEU B O 1
ATOM 1955 N N . ILE B 1 66 ? -10.828 15.32 8.328 1 98.19 66 ILE B N 1
ATOM 1956 C CA . ILE B 1 66 ? -10.82 15.844 9.688 1 98.19 66 ILE B CA 1
ATOM 1957 C C . ILE B 1 66 ? -11.375 17.266 9.703 1 98.19 66 ILE B C 1
ATOM 1959 O O . ILE B 1 66 ? -10.883 18.141 8.984 1 98.19 66 ILE B O 1
ATOM 1963 N N . ASP B 1 67 ? -12.375 17.484 10.5 1 96.31 67 ASP B N 1
ATOM 1964 C CA . ASP B 1 67 ? -13.117 18.734 10.5 1 96.31 67 ASP B CA 1
ATOM 1965 C C . ASP B 1 67 ? -12.18 19.922 10.703 1 96.31 67 ASP B C 1
ATOM 1967 O O . ASP B 1 67 ? -11.297 19.891 11.562 1 96.31 67 ASP B O 1
ATOM 1971 N N . GLY B 1 68 ? -12.344 20.938 9.836 1 93.38 68 GLY B N 1
ATOM 1972 C CA . GLY B 1 68 ? -11.562 22.156 9.961 1 93.38 68 GLY B CA 1
ATOM 1973 C C . GLY B 1 68 ? -10.32 22.156 9.086 1 93.38 68 GLY B C 1
ATOM 1974 O O . GLY B 1 68 ? -9.609 23.156 9.008 1 93.38 68 GLY B O 1
ATOM 1975 N N . SER B 1 69 ? -10.055 21.078 8.375 1 96.69 69 SER B N 1
ATOM 1976 C CA . SER B 1 69 ? -8.875 21 7.52 1 96.69 69 SER B CA 1
ATOM 1977 C C . SER B 1 69 ? -9.125 21.703 6.184 1 96.69 69 SER B C 1
ATOM 1979 O O . SER B 1 69 ? -10.266 21.781 5.719 1 96.69 69 SER B O 1
ATOM 1981 N N . ILE B 1 70 ? -8.055 22.188 5.617 1 95.75 70 ILE B N 1
ATOM 1982 C CA . ILE B 1 70 ? -8.125 22.812 4.297 1 95.75 70 ILE B CA 1
ATOM 1983 C C . ILE B 1 70 ? -7.504 21.875 3.26 1 95.75 70 ILE B C 1
ATOM 1985 O O . ILE B 1 70 ? -6.508 21.203 3.541 1 95.75 70 ILE B O 1
ATOM 1989 N N . HIS B 1 71 ? -8.008 21.906 2.072 1 98 71 HIS B N 1
ATOM 1990 C CA . HIS B 1 71 ? -7.566 21.016 1.009 1 98 71 HIS B CA 1
ATOM 1991 C C . HIS B 1 71 ? -6.32 21.562 0.312 1 98 71 HIS B C 1
ATOM 1993 O O . HIS B 1 71 ? -6.277 22.734 -0.062 1 98 71 HIS B O 1
ATOM 1999 N N . VAL B 1 72 ? -5.328 20.75 0.184 1 98.19 72 VAL B N 1
ATOM 2000 C CA . VAL B 1 72 ? -4.133 21.031 -0.607 1 98.19 72 VAL B CA 1
ATOM 2001 C C . VAL B 1 72 ? -3.812 19.828 -1.487 1 98.19 72 VAL B C 1
ATOM 2003 O O . VAL B 1 72 ? -3.645 18.703 -0.987 1 98.19 72 VAL B O 1
ATOM 2006 N N . LYS B 1 73 ? -3.711 20.016 -2.777 1 98 73 LYS B N 1
ATOM 2007 C CA . LYS B 1 73 ? -3.373 18.922 -3.68 1 98 73 LYS B CA 1
ATOM 2008 C C . LYS B 1 73 ? -1.957 18.422 -3.424 1 98 73 LYS B C 1
ATOM 2010 O O . LYS B 1 73 ? -1.038 19.219 -3.209 1 98 73 LYS B O 1
ATOM 2015 N N . PRO B 1 74 ? -1.787 17.109 -3.543 1 97.81 74 PRO B N 1
ATOM 2016 C CA . PRO B 1 74 ? -0.437 16.562 -3.375 1 97.81 74 PRO B CA 1
ATOM 2017 C C . PRO B 1 74 ? 0.562 17.141 -4.371 1 97.81 74 PRO B C 1
ATOM 2019 O O . PRO B 1 74 ? 1.752 17.25 -4.066 1 97.81 74 PRO B O 1
ATOM 2022 N N . SER B 1 75 ? 0.105 17.578 -5.496 1 96.94 75 SER B N 1
ATOM 2023 C CA . SER B 1 75 ? 0.961 18.047 -6.578 1 96.94 75 SER B CA 1
ATOM 2024 C C . SER B 1 75 ? 1.344 19.516 -6.387 1 96.94 75 SER B C 1
ATOM 2026 O O . SER B 1 75 ? 2.109 20.078 -7.176 1 96.94 75 SER B O 1
ATOM 2028 N N . THR B 1 76 ? 0.823 20.109 -5.367 1 96.75 76 THR B N 1
ATOM 2029 C CA . THR B 1 76 ? 1.153 21.516 -5.098 1 96.75 76 THR B CA 1
ATOM 2030 C C . THR B 1 76 ? 2.65 21.672 -4.859 1 96.75 76 THR B C 1
ATOM 2032 O O . THR B 1 76 ? 3.234 20.969 -4.031 1 96.75 76 THR B O 1
ATOM 2035 N N . THR B 1 77 ? 3.256 22.625 -5.586 1 94.44 77 THR B N 1
ATOM 2036 C CA . THR B 1 77 ? 4.703 22.781 -5.473 1 94.44 77 THR B CA 1
ATOM 2037 C C . THR B 1 77 ? 5.074 24.188 -5.027 1 94.44 77 THR B C 1
ATOM 2039 O O . THR B 1 77 ? 6.215 24.438 -4.641 1 94.44 77 THR B O 1
ATOM 2042 N N . ASP B 1 78 ? 4.199 25.125 -5.125 1 96.56 78 ASP B N 1
ATOM 2043 C CA . ASP B 1 78 ? 4.484 26.5 -4.734 1 96.56 78 ASP B CA 1
ATOM 2044 C C . ASP B 1 78 ? 4.25 26.703 -3.238 1 96.56 78 ASP B C 1
ATOM 2046 O O . ASP B 1 78 ? 3.154 27.094 -2.826 1 96.56 78 ASP B O 1
ATOM 2050 N N . MET B 1 79 ? 5.277 26.578 -2.469 1 96.12 79 MET B N 1
ATOM 2051 C CA . MET B 1 79 ? 5.168 26.641 -1.015 1 96.12 79 MET B CA 1
ATOM 2052 C C . MET B 1 79 ? 4.996 28.078 -0.547 1 96.12 79 MET B C 1
ATOM 2054 O O . MET B 1 79 ? 4.371 28.328 0.485 1 96.12 79 MET B O 1
ATOM 2058 N N . THR B 1 80 ? 5.52 29.031 -1.312 1 93.81 80 THR B N 1
ATOM 2059 C CA . THR B 1 80 ? 5.34 30.438 -0.97 1 93.81 80 THR B CA 1
ATOM 2060 C C . THR B 1 80 ? 3.863 30.812 -0.991 1 93.81 80 THR B C 1
ATOM 2062 O O . THR B 1 80 ? 3.352 31.391 -0.03 1 93.81 80 THR B O 1
ATOM 2065 N N . LYS B 1 81 ? 3.23 30.453 -2.006 1 95.5 81 LYS B N 1
ATOM 2066 C CA . LYS B 1 81 ? 1.805 30.734 -2.135 1 95.5 81 LYS B CA 1
ATOM 2067 C C . LYS B 1 81 ? 0.998 30 -1.073 1 95.5 81 LYS B C 1
ATOM 2069 O O . LYS B 1 81 ? 0.038 30.547 -0.522 1 95.5 81 LYS B O 1
ATOM 2074 N N . LEU B 1 82 ? 1.359 28.766 -0.835 1 95.75 82 LEU B N 1
ATOM 2075 C CA . LEU B 1 82 ? 0.673 27.984 0.186 1 95.75 82 LEU B CA 1
ATOM 2076 C C . LEU B 1 82 ? 0.807 28.641 1.557 1 95.75 82 LEU B C 1
ATOM 2078 O O . LEU B 1 82 ? -0.173 28.75 2.299 1 95.75 82 LEU B O 1
ATOM 2082 N N . LEU B 1 83 ? 1.973 29.078 1.897 1 92.25 83 LEU B N 1
ATOM 2083 C CA . LEU B 1 83 ? 2.219 29.734 3.184 1 92.25 83 LEU B CA 1
ATOM 2084 C C . LEU B 1 83 ? 1.452 31.047 3.291 1 92.25 83 LEU B C 1
ATOM 2086 O O . LEU B 1 83 ? 0.98 31.406 4.371 1 92.25 83 LEU B O 1
ATOM 2090 N N . GLU B 1 84 ? 1.328 31.734 2.17 1 90.44 84 GLU B N 1
ATOM 2091 C CA . GLU B 1 84 ? 0.513 32.938 2.148 1 90.44 84 GLU B CA 1
ATOM 2092 C C . GLU B 1 84 ? -0.947 32.625 2.465 1 90.44 84 GLU B C 1
ATOM 2094 O O . GLU B 1 84 ? -1.591 33.344 3.229 1 90.44 84 GLU B O 1
ATOM 2099 N N . ARG B 1 85 ? -1.427 31.578 1.87 1 90.94 85 ARG B N 1
ATOM 2100 C CA . ARG B 1 85 ? -2.795 31.141 2.123 1 90.94 85 ARG B CA 1
ATOM 2101 C C . ARG B 1 85 ? -2.992 30.781 3.592 1 90.94 85 ARG B C 1
ATOM 2103 O O . ARG B 1 85 ? -3.984 31.172 4.207 1 90.94 85 ARG B O 1
ATOM 2110 N N . VAL B 1 86 ? -2.045 30.062 4.145 1 89.62 86 VAL B N 1
ATOM 2111 C CA . VAL B 1 86 ? -2.098 29.625 5.539 1 89.62 86 VAL B CA 1
ATOM 2112 C C . VAL B 1 86 ? -2.092 30.859 6.453 1 89.62 86 VAL B C 1
ATOM 2114 O O . VAL B 1 86 ? -2.85 30.922 7.426 1 89.62 86 VAL B O 1
ATOM 2117 N N . ASN B 1 87 ? -1.274 31.828 6.137 1 85 87 ASN B N 1
ATOM 2118 C CA . ASN B 1 87 ? -1.149 33.031 6.945 1 85 87 ASN B CA 1
ATOM 2119 C C . ASN B 1 87 ? -2.453 33.812 6.973 1 85 87 ASN B C 1
ATOM 2121 O O . ASN B 1 87 ? -2.766 34.469 7.969 1 85 87 ASN B O 1
ATOM 2125 N N . LYS B 1 88 ? -3.18 33.75 5.934 1 85.06 88 LYS B N 1
ATOM 2126 C CA . LYS B 1 88 ? -4.445 34.5 5.852 1 85.06 88 LYS B CA 1
ATOM 2127 C C . LYS B 1 88 ? -5.508 33.844 6.73 1 85.06 88 LYS B C 1
ATOM 2129 O O . LYS B 1 88 ? -6.504 34.469 7.086 1 85.06 88 LYS B O 1
ATOM 2134 N N . LEU B 1 89 ? -5.309 32.625 7.023 1 80.81 89 LEU B N 1
ATOM 2135 C CA . LEU B 1 89 ? -6.309 31.875 7.77 1 80.81 89 LEU B CA 1
ATOM 2136 C C . LEU B 1 89 ? -6.07 31.984 9.273 1 80.81 89 LEU B C 1
ATOM 2138 O O . LEU B 1 89 ? -6.953 31.672 10.07 1 80.81 89 LEU B O 1
ATOM 2142 N N . VAL B 1 90 ? -4.895 32.281 9.625 1 73.62 90 VAL B N 1
ATOM 2143 C CA . VAL B 1 90 ? -4.559 32.344 11.047 1 73.62 90 VAL B CA 1
ATOM 2144 C C . VAL B 1 90 ? -4.547 33.812 11.516 1 73.62 90 VAL B C 1
ATOM 2146 O O . VAL B 1 90 ? -4.242 34.719 10.734 1 73.62 90 VAL B O 1
ATOM 2149 N N . HIS B 1 91 ? -5.055 34.031 12.719 1 62.88 91 HIS B N 1
ATOM 2150 C CA . HIS B 1 91 ? -5.023 35.375 13.312 1 62.88 91 HIS B CA 1
ATOM 2151 C C . HIS B 1 91 ? -3.588 35.844 13.5 1 62.88 91 HIS B C 1
ATOM 2153 O O . HIS B 1 91 ? -2.73 35.094 13.969 1 62.88 91 HIS B O 1
ATOM 2159 N N . PRO B 1 92 ? -3.252 37 12.859 1 56.94 92 PRO B N 1
ATOM 2160 C CA . PRO B 1 92 ? -1.901 37.562 12.891 1 56.94 92 PRO B CA 1
ATOM 2161 C C . PRO B 1 92 ? -1.288 37.531 14.289 1 56.94 92 PRO B C 1
ATOM 2163 O O . PRO B 1 92 ? -0.067 37.438 14.43 1 56.94 92 PRO B O 1
ATOM 2166 N N . ALA B 1 93 ? -2.082 37.781 15.289 1 53.84 93 ALA B N 1
ATOM 2167 C CA . ALA B 1 93 ? -1.532 38.062 16.609 1 53.84 93 ALA B CA 1
ATOM 2168 C C . ALA B 1 93 ? -1.193 36.781 17.359 1 53.84 93 ALA B C 1
ATOM 2170 O O . ALA B 1 93 ? -0.657 36.812 18.469 1 53.84 93 ALA B O 1
ATOM 2171 N N . LYS B 1 94 ? -1.566 35.594 16.797 1 57.97 94 LYS B N 1
ATOM 2172 C CA . LYS B 1 94 ? -1.433 34.406 17.641 1 57.97 94 LYS B CA 1
ATOM 2173 C C . LYS B 1 94 ? -0.274 33.531 17.172 1 57.97 94 LYS B C 1
ATOM 2175 O O . LYS B 1 94 ? -0.342 32.938 16.109 1 57.97 94 LYS B O 1
ATOM 2180 N N . ASP B 1 95 ? 0.938 33.906 17.516 1 61.53 95 ASP B N 1
ATOM 2181 C CA . ASP B 1 95 ? 2.166 33.156 17.312 1 61.53 95 ASP B CA 1
ATOM 2182 C C . ASP B 1 95 ? 2.381 32.156 18.453 1 61.53 95 ASP B C 1
ATOM 2184 O O . ASP B 1 95 ? 1.937 32.406 19.578 1 61.53 95 ASP B O 1
ATOM 2188 N N . PRO B 1 96 ? 2.898 30.969 18.109 1 63.91 96 PRO B N 1
ATOM 2189 C CA . PRO B 1 96 ? 3.303 30.375 16.828 1 63.91 96 PRO B CA 1
ATOM 2190 C C . PRO B 1 96 ? 2.152 29.672 16.109 1 63.91 96 PRO B C 1
ATOM 2192 O O . PRO B 1 96 ? 1.287 29.078 16.766 1 63.91 96 PRO B O 1
ATOM 2195 N N . LYS B 1 97 ? 2.234 29.812 14.805 1 85.69 97 LYS B N 1
ATOM 2196 C CA . LYS B 1 97 ? 1.323 29.094 13.922 1 85.69 97 LYS B CA 1
ATOM 2197 C C . LYS B 1 97 ? 1.742 27.641 13.766 1 85.69 97 LYS B C 1
ATOM 2199 O O . LYS B 1 97 ? 2.936 27.328 13.711 1 85.69 97 LYS B O 1
ATOM 2204 N N . THR B 1 98 ? 0.812 26.797 13.992 1 92.12 98 THR B N 1
ATOM 2205 C CA . THR B 1 98 ? 1.065 25.375 13.773 1 92.12 98 THR B CA 1
ATOM 2206 C C . THR B 1 98 ? 0.413 24.906 12.477 1 92.12 98 THR B C 1
ATOM 2208 O O . THR B 1 98 ? -0.778 25.125 12.258 1 92.12 98 THR B O 1
ATOM 2211 N N . ILE B 1 99 ? 1.23 24.344 11.641 1 95.62 99 ILE B N 1
ATOM 2212 C CA . ILE B 1 99 ? 0.739 23.719 10.422 1 95.62 99 ILE B CA 1
ATOM 2213 C C . ILE B 1 99 ? 0.823 22.203 10.555 1 95.62 99 ILE B C 1
ATOM 2215 O O . ILE B 1 99 ? 1.881 21.656 10.883 1 95.62 99 ILE B O 1
ATOM 2219 N N . LEU B 1 100 ? -0.286 21.531 10.398 1 97.88 100 LEU B N 1
ATOM 2220 C CA . LEU B 1 100 ? -0.346 20.078 10.438 1 97.88 100 LEU B CA 1
ATOM 2221 C C . LEU B 1 100 ? -0.774 19.516 9.086 1 97.88 100 LEU B C 1
ATOM 2223 O O . LEU B 1 100 ? -1.83 19.891 8.562 1 97.88 100 LEU B O 1
ATOM 2227 N N . CYS B 1 101 ? 0.099 18.688 8.508 1 98.81 101 CYS B N 1
ATOM 2228 C CA . CYS B 1 101 ? -0.227 18.016 7.25 1 98.81 101 CYS B CA 1
ATOM 2229 C C . CYS B 1 101 ? -0.708 16.594 7.496 1 98.81 101 CYS B C 1
ATOM 2231 O O . CYS B 1 101 ? -0.149 15.883 8.328 1 98.81 101 CYS B O 1
ATOM 2233 N N . TYR B 1 102 ? -1.771 16.172 6.816 1 98.88 102 TYR B N 1
ATOM 2234 C CA . TYR B 1 102 ? -2.139 14.758 6.832 1 98.88 102 TYR B CA 1
ATOM 2235 C C . TYR B 1 102 ? -2.576 14.289 5.449 1 98.88 102 TYR B C 1
ATOM 2237 O O . TYR B 1 102 ? -2.9 15.109 4.586 1 98.88 102 TYR B O 1
ATOM 2245 N N . CYS B 1 103 ? -2.516 13.008 5.18 1 98.56 103 CYS B N 1
ATOM 2246 C CA . CYS B 1 103 ? -2.963 12.344 3.963 1 98.56 103 CYS B CA 1
ATOM 2247 C C . CYS B 1 103 ? -3.588 10.984 4.281 1 98.56 103 CYS B C 1
ATOM 2249 O O . CYS B 1 103 ? -4.375 10.867 5.223 1 98.56 103 CYS B O 1
ATOM 2251 N N . ALA B 1 104 ? -3.326 9.992 3.477 1 97.81 104 ALA B N 1
ATOM 2252 C CA . ALA B 1 104 ? -3.885 8.672 3.75 1 97.81 104 ALA B CA 1
ATOM 2253 C C . ALA B 1 104 ? -3.061 7.938 4.801 1 97.81 104 ALA B C 1
ATOM 2255 O O . ALA B 1 104 ? -3.512 7.75 5.934 1 97.81 104 ALA B O 1
ATOM 2256 N N . THR B 1 105 ? -1.79 7.734 4.52 1 96.06 105 THR B N 1
ATOM 2257 C CA . THR B 1 105 ? -0.983 6.879 5.379 1 96.06 105 THR B CA 1
ATOM 2258 C C . THR B 1 105 ? 0.166 7.664 6.004 1 96.06 105 THR B C 1
ATOM 2260 O O . THR B 1 105 ? 0.873 7.152 6.875 1 96.06 105 THR B O 1
ATOM 2263 N N . GLY B 1 106 ? 0.418 8.875 5.535 1 97.44 106 GLY B N 1
ATOM 2264 C CA . GLY B 1 106 ? 1.457 9.695 6.133 1 97.44 106 GLY B CA 1
ATOM 2265 C C . GLY B 1 106 ? 2.537 10.102 5.152 1 97.44 106 GLY B C 1
ATOM 2266 O O . GLY B 1 106 ? 3.312 11.023 5.422 1 97.44 106 GLY B O 1
ATOM 2267 N N . LEU B 1 107 ? 2.533 9.453 3.938 1 97.19 107 LEU B N 1
ATOM 2268 C CA . LEU B 1 107 ? 3.625 9.711 3.008 1 97.19 107 LEU B CA 1
ATOM 2269 C C . LEU B 1 107 ? 3.496 11.102 2.395 1 97.19 107 LEU B C 1
ATOM 2271 O O . LEU B 1 107 ? 4.41 11.922 2.506 1 97.19 107 LEU B O 1
ATOM 2275 N N . ARG B 1 108 ? 2.414 11.375 1.798 1 98.06 108 ARG B N 1
ATOM 2276 C CA . ARG B 1 108 ? 2.217 12.672 1.157 1 98.06 108 ARG B CA 1
ATOM 2277 C C . ARG B 1 108 ? 2.238 13.797 2.186 1 98.06 108 ARG B C 1
ATOM 2279 O O . ARG B 1 108 ? 2.713 14.898 1.896 1 98.06 108 ARG B O 1
ATOM 2286 N N . ALA B 1 109 ? 1.742 13.531 3.391 1 98.75 109 ALA B N 1
ATOM 2287 C CA . ALA B 1 109 ? 1.815 14.5 4.484 1 98.75 109 ALA B CA 1
ATOM 2288 C C . ALA B 1 109 ? 3.266 14.836 4.816 1 98.75 109 ALA B C 1
ATOM 2290 O O . ALA B 1 109 ? 3.611 16.016 4.984 1 98.75 109 ALA B O 1
ATOM 2291 N N . SER B 1 110 ? 4.098 13.828 4.906 1 98.56 110 SER B N 1
ATOM 2292 C CA . SER B 1 110 ? 5.508 14.031 5.223 1 98.56 110 SER B CA 1
ATOM 2293 C C . SER B 1 110 ? 6.223 14.789 4.113 1 98.56 110 SER B C 1
ATOM 2295 O O . SER B 1 110 ? 7.043 15.672 4.383 1 98.56 110 SER B O 1
ATOM 2297 N N . ILE B 1 111 ? 5.891 14.477 2.91 1 98.38 111 ILE B N 1
ATOM 2298 C CA . ILE B 1 111 ? 6.48 15.156 1.763 1 98.38 111 ILE B CA 1
ATOM 2299 C C . ILE B 1 111 ? 6.105 16.641 1.794 1 98.38 111 ILE B C 1
ATOM 2301 O O . ILE B 1 111 ? 6.973 17.5 1.655 1 98.38 111 ILE B O 1
ATOM 2305 N N . MET B 1 112 ? 4.852 16.906 2.004 1 98.62 112 MET B N 1
ATOM 2306 C CA . MET B 1 112 ? 4.375 18.281 2.043 1 98.62 112 MET B CA 1
ATOM 2307 C C . MET B 1 112 ? 5 19.047 3.207 1 98.62 112 MET B C 1
ATOM 2309 O O . MET B 1 112 ? 5.469 20.172 3.035 1 98.62 112 MET B O 1
ATOM 2313 N N . ALA B 1 113 ? 5.023 18.438 4.383 1 98.44 113 ALA B N 1
ATOM 2314 C CA . ALA B 1 113 ? 5.641 19.078 5.543 1 98.44 113 ALA B CA 1
ATOM 2315 C C . ALA B 1 113 ? 7.113 19.391 5.281 1 98.44 113 ALA B C 1
ATOM 2317 O O . ALA B 1 113 ? 7.598 20.453 5.637 1 98.44 113 ALA B O 1
ATOM 2318 N N . ASP B 1 114 ? 7.777 18.453 4.656 1 98.12 114 ASP B N 1
ATOM 2319 C CA . ASP B 1 114 ? 9.188 18.641 4.32 1 98.12 114 ASP B CA 1
ATOM 2320 C C . ASP B 1 114 ? 9.367 19.844 3.379 1 98.12 114 ASP B C 1
ATOM 2322 O O . ASP B 1 114 ? 10.273 20.656 3.568 1 98.12 114 ASP B O 1
ATOM 2326 N N . ARG B 1 115 ? 8.523 19.969 2.381 1 97.75 115 ARG B N 1
ATOM 2327 C CA . ARG B 1 115 ? 8.562 21.094 1.447 1 97.75 115 ARG B CA 1
ATOM 2328 C C . ARG B 1 115 ? 8.32 22.406 2.168 1 97.75 115 ARG B C 1
ATOM 2330 O O . ARG B 1 115 ? 9.008 23.406 1.903 1 97.75 115 ARG B O 1
ATOM 2337 N N . ILE B 1 116 ? 7.387 22.438 3.062 1 97 116 ILE B N 1
ATOM 2338 C CA . ILE B 1 116 ? 7.055 23.641 3.82 1 97 116 ILE B CA 1
ATOM 2339 C C . ILE B 1 116 ? 8.234 24.031 4.707 1 97 116 ILE B C 1
ATOM 2341 O O . ILE B 1 116 ? 8.625 25.188 4.75 1 97 116 ILE B O 1
ATOM 2345 N N . LEU B 1 117 ? 8.805 23.047 5.375 1 96.38 117 LEU B N 1
ATOM 2346 C CA . LEU B 1 117 ? 9.953 23.297 6.238 1 96.38 117 LEU B CA 1
ATOM 2347 C C . LEU B 1 117 ? 11.117 23.875 5.438 1 96.38 117 LEU B C 1
ATOM 2349 O O . LEU B 1 117 ? 11.797 24.797 5.895 1 96.38 117 LEU B O 1
ATOM 2353 N N . THR B 1 118 ? 11.328 23.344 4.281 1 95.56 118 THR B N 1
ATOM 2354 C CA . THR B 1 118 ? 12.383 23.844 3.408 1 95.56 118 THR B CA 1
ATOM 2355 C C . THR B 1 118 ? 12.133 25.297 3.018 1 95.56 118 THR B C 1
ATOM 2357 O O . THR B 1 118 ? 13.055 26.109 3.045 1 95.56 118 THR B O 1
ATOM 2360 N N . GLU B 1 119 ? 10.93 25.594 2.697 1 95 119 GLU B N 1
ATOM 2361 C CA . GLU B 1 119 ? 10.578 26.969 2.342 1 95 119 GLU B CA 1
ATOM 2362 C C . GLU B 1 119 ? 10.742 27.906 3.533 1 95 119 GLU B C 1
ATOM 2364 O O . GLU B 1 119 ? 11.273 29 3.389 1 95 119 GLU B O 1
ATOM 2369 N N . LEU B 1 120 ? 10.344 27.484 4.676 1 93.69 120 LEU B N 1
ATOM 2370 C CA . LEU B 1 120 ? 10.438 28.281 5.887 1 93.69 120 LEU B CA 1
ATOM 2371 C C . LEU B 1 120 ? 11.898 28.562 6.238 1 93.69 120 LEU B C 1
ATOM 2373 O O . LEU B 1 120 ? 12.211 29.609 6.801 1 93.69 120 LEU B O 1
ATOM 2377 N N . SER B 1 121 ? 12.773 27.609 5.906 1 93.31 121 SER B N 1
ATOM 2378 C CA . SER B 1 121 ? 14.188 27.75 6.223 1 93.31 121 SER B CA 1
ATOM 2379 C C . SER B 1 121 ? 14.805 28.938 5.477 1 93.31 121 SER B C 1
ATOM 2381 O O . SER B 1 121 ? 15.859 29.438 5.867 1 93.31 121 SER B O 1
ATOM 2383 N N . LYS B 1 122 ? 14.141 29.359 4.426 1 92.31 122 LYS B N 1
ATOM 2384 C CA . LYS B 1 122 ? 14.609 30.484 3.631 1 92.31 122 LYS B CA 1
ATOM 2385 C C . LYS B 1 122 ? 14.219 31.812 4.277 1 92.31 122 LYS B C 1
ATOM 2387 O O . LYS B 1 122 ? 14.734 32.875 3.904 1 92.31 122 LYS B O 1
ATOM 2392 N N . HIS B 1 123 ? 13.305 31.766 5.16 1 87.75 123 HIS B N 1
ATOM 2393 C CA . HIS B 1 123 ? 12.781 32.938 5.84 1 87.75 123 HIS B CA 1
ATOM 2394 C C . HIS B 1 123 ? 12.914 32.812 7.352 1 87.75 123 HIS B C 1
ATOM 2396 O O . HIS B 1 123 ? 12.039 32.25 8.008 1 87.75 123 HIS B O 1
ATOM 2402 N N . GLU B 1 124 ? 13.891 33.375 7.945 1 81.25 124 GLU B N 1
ATOM 2403 C CA . GLU B 1 124 ? 14.234 33.188 9.352 1 81.25 124 GLU B CA 1
ATOM 2404 C C . GLU B 1 124 ? 13.078 33.562 10.258 1 81.25 124 GLU B C 1
ATOM 2406 O O . GLU B 1 124 ? 12.773 32.875 11.234 1 81.25 124 GLU B O 1
ATOM 2411 N N . ASP B 1 125 ? 12.445 34.656 10.039 1 78.44 125 ASP B N 1
ATOM 2412 C CA . ASP B 1 125 ? 11.359 35.156 10.875 1 78.44 125 ASP B CA 1
ATOM 2413 C C . ASP B 1 125 ? 10.18 34.188 10.867 1 78.44 125 ASP B C 1
ATOM 2415 O O . ASP B 1 125 ? 9.609 33.906 11.914 1 78.44 125 ASP B O 1
ATOM 2419 N N . LEU B 1 126 ? 9.898 33.656 9.727 1 76.94 126 LEU B N 1
ATOM 2420 C CA . LEU B 1 126 ? 8.773 32.719 9.594 1 76.94 126 LEU B CA 1
ATOM 2421 C C . LEU B 1 126 ? 9.094 31.391 10.242 1 76.94 126 LEU B C 1
ATOM 2423 O O . LEU B 1 126 ? 8.211 30.75 10.828 1 76.94 126 LEU B O 1
ATOM 2427 N N . LYS B 1 127 ? 10.297 31.078 10.125 1 80.12 127 LYS B N 1
ATOM 2428 C CA . LYS B 1 127 ? 10.734 29.797 10.672 1 80.12 127 LYS B CA 1
ATOM 2429 C C . LYS B 1 127 ? 10.531 29.75 12.188 1 80.12 127 LYS B C 1
ATOM 2431 O O . LYS B 1 127 ? 10.109 28.719 12.727 1 80.12 127 LYS B O 1
ATOM 2436 N N . GLN B 1 128 ? 10.75 30.828 12.75 1 81 128 GLN B N 1
ATOM 2437 C CA . GLN B 1 128 ? 10.672 30.891 14.211 1 81 128 GLN B CA 1
ATOM 2438 C C . GLN B 1 128 ? 9.219 30.953 14.68 1 81 128 GLN B C 1
ATOM 2440 O O . GLN B 1 128 ? 8.898 30.5 15.781 1 81 128 GLN B O 1
ATOM 2445 N N . SER B 1 129 ? 8.336 31.344 13.844 1 84.62 129 SER B N 1
ATOM 2446 C CA . SER B 1 129 ? 6.961 31.578 14.266 1 84.62 129 SER B CA 1
ATOM 2447 C C . SER B 1 129 ? 6.031 30.484 13.75 1 84.62 129 SER B C 1
ATOM 2449 O O . SER B 1 129 ? 4.812 30.562 13.906 1 84.62 129 SER B O 1
ATOM 2451 N N . THR B 1 130 ? 6.617 29.5 13.125 1 90.31 130 THR B N 1
ATOM 2452 C CA . THR B 1 130 ? 5.77 28.469 12.523 1 90.31 130 THR B CA 1
ATOM 2453 C C . THR B 1 130 ? 6.273 27.078 12.875 1 90.31 130 THR B C 1
ATOM 2455 O O . THR B 1 130 ? 7.457 26.781 12.711 1 90.31 130 THR B O 1
ATOM 2458 N N . ARG B 1 131 ? 5.441 26.281 13.43 1 92.88 131 ARG B N 1
ATOM 2459 C CA . ARG B 1 131 ? 5.715 24.875 13.648 1 92.88 131 ARG B CA 1
ATOM 2460 C C . ARG B 1 131 ? 4.988 24.016 12.625 1 92.88 131 ARG B C 1
ATOM 2462 O O . ARG B 1 131 ? 3.818 24.25 12.32 1 92.88 131 ARG B O 1
ATOM 2469 N N . VAL B 1 132 ? 5.699 23.031 12.094 1 96.56 132 VAL B N 1
ATOM 2470 C CA . VAL B 1 132 ? 5.133 22.156 11.062 1 96.56 132 VAL B CA 1
ATOM 2471 C C . VAL B 1 132 ? 5.184 20.703 11.523 1 96.56 132 VAL B C 1
ATOM 2473 O O . VAL B 1 132 ? 6.215 20.25 12.023 1 96.56 132 VAL B O 1
ATOM 2476 N N . TYR B 1 133 ? 4.031 20 11.398 1 98.06 133 TYR B N 1
ATOM 2477 C CA . TYR B 1 133 ? 3.951 18.578 11.758 1 98.06 133 TYR B CA 1
ATOM 2478 C C . TYR B 1 133 ? 3.301 17.766 10.648 1 98.06 133 TYR B C 1
ATOM 2480 O O . TYR B 1 133 ? 2.475 18.281 9.891 1 98.06 133 TYR B O 1
ATOM 2488 N N . ALA B 1 134 ? 3.674 16.547 10.523 1 98.75 134 ALA B N 1
ATOM 2489 C CA . ALA B 1 134 ? 2.859 15.539 9.859 1 98.75 134 ALA B CA 1
ATOM 2490 C C . ALA B 1 134 ? 2.082 14.703 10.867 1 98.75 134 ALA B C 1
ATOM 2492 O O . ALA B 1 134 ? 2.615 14.32 11.914 1 98.75 134 ALA B O 1
ATOM 2493 N N . LEU B 1 135 ? 0.842 14.477 10.57 1 98.69 135 LEU B N 1
ATOM 2494 C CA . LEU B 1 135 ? 0.045 13.609 11.43 1 98.69 135 LEU B CA 1
ATOM 2495 C C . LEU B 1 135 ? 0.511 12.156 11.312 1 98.69 135 LEU B C 1
ATOM 2497 O O . LEU B 1 135 ? 0.498 11.586 10.219 1 98.69 135 LEU B O 1
ATOM 2501 N N . GLU B 1 136 ? 0.958 11.594 12.383 1 97.69 136 GLU B N 1
ATOM 2502 C CA . GLU B 1 136 ? 1.421 10.211 12.375 1 97.69 136 GLU B CA 1
ATOM 2503 C C . GLU B 1 136 ? 0.305 9.258 11.953 1 97.69 136 GLU B C 1
ATOM 2505 O O . GLU B 1 136 ? -0.776 9.258 12.547 1 97.69 136 GLU B O 1
ATOM 2510 N N . GLY B 1 137 ? 0.51 8.477 10.883 1 96.69 137 GLY B N 1
ATOM 2511 C CA . GLY B 1 137 ? -0.471 7.516 10.398 1 96.69 137 GLY B CA 1
ATOM 2512 C C . GLY B 1 137 ? -1.604 8.156 9.625 1 96.69 137 GLY B C 1
ATOM 2513 O O . GLY B 1 137 ? -2.434 7.461 9.031 1 96.69 137 GLY B O 1
ATOM 2514 N N . SER B 1 138 ? -1.718 9.453 9.789 1 98.38 138 SER B N 1
ATOM 2515 C CA . SER B 1 138 ? -2.643 10.273 9.016 1 98.38 138 SER B CA 1
ATOM 2516 C C . SER B 1 138 ? -4.078 9.789 9.172 1 98.38 138 SER B C 1
ATOM 2518 O O . SER B 1 138 ? -4.492 9.406 10.273 1 98.38 138 SER B O 1
ATOM 2520 N N . ILE B 1 139 ? -4.898 10 8.164 1 98.62 139 ILE B N 1
ATOM 2521 C CA . ILE B 1 139 ? -6.336 9.805 8.32 1 98.62 139 ILE B CA 1
ATOM 2522 C C . ILE B 1 139 ? -6.645 8.312 8.43 1 98.62 139 ILE B C 1
ATOM 2524 O O . ILE B 1 139 ? -7.684 7.93 8.977 1 98.62 139 ILE B O 1
ATOM 2528 N N . PHE B 1 140 ? -5.762 7.445 7.875 1 97.44 140 PHE B N 1
ATOM 2529 C CA . PHE B 1 140 ? -5.973 6.02 8.078 1 97.44 140 PHE B CA 1
ATOM 2530 C C . PHE B 1 140 ? -5.938 5.672 9.562 1 97.44 140 PHE B C 1
ATOM 2532 O O . PHE B 1 140 ? -6.836 4.996 10.07 1 97.44 140 PHE B O 1
ATOM 2539 N N . LYS B 1 141 ? -4.898 6.141 10.234 1 96.75 141 LYS B N 1
ATOM 2540 C CA . LYS B 1 141 ? -4.816 5.879 11.672 1 96.75 141 LYS B CA 1
ATOM 2541 C C . LYS B 1 141 ? -5.961 6.555 12.422 1 96.75 141 LYS B C 1
ATOM 2543 O O . LYS B 1 141 ? -6.57 5.953 13.305 1 96.75 141 LYS B O 1
ATOM 2548 N N . TRP B 1 142 ? -6.238 7.805 12.078 1 97.94 142 TRP B N 1
ATOM 2549 C CA . TRP B 1 142 ? -7.34 8.562 12.68 1 97.94 142 TRP B CA 1
ATOM 2550 C C . TRP B 1 142 ? -8.648 7.781 12.586 1 97.94 142 TRP B C 1
ATOM 2552 O O . TRP B 1 142 ? -9.344 7.605 13.586 1 97.94 142 TRP B O 1
ATOM 2562 N N . GLY B 1 143 ? -8.961 7.32 11.375 1 96.56 143 GLY B N 1
ATOM 2563 C CA . GLY B 1 143 ? -10.156 6.535 11.141 1 96.56 143 GLY B CA 1
ATOM 2564 C C . GLY B 1 143 ? -10.148 5.199 11.859 1 96.56 143 GLY B C 1
ATOM 2565 O O . GLY B 1 143 ? -11.148 4.801 12.461 1 96.56 143 GLY B O 1
ATOM 2566 N N . ASN B 1 144 ? -9.031 4.488 11.812 1 95.12 144 ASN B N 1
ATOM 2567 C CA . ASN B 1 144 ? -8.906 3.197 12.477 1 95.12 144 ASN B CA 1
ATOM 2568 C C . ASN B 1 144 ? -9.117 3.322 13.984 1 95.12 144 ASN B C 1
ATOM 2570 O O . ASN B 1 144 ? -9.508 2.357 14.641 1 95.12 144 ASN B O 1
ATOM 2574 N N . GLU B 1 145 ? -8.859 4.453 14.516 1 95.62 145 GLU B N 1
ATOM 2575 C CA . GLU B 1 145 ? -9.055 4.719 15.938 1 95.62 145 GLU B CA 1
ATOM 2576 C C . GLU B 1 145 ? -10.453 5.27 16.203 1 95.62 145 GLU B C 1
ATOM 2578 O O . GLU B 1 145 ? -10.766 5.656 17.328 1 95.62 145 GLU B O 1
ATOM 2583 N N . PHE B 1 146 ? -11.273 5.422 15.141 1 96.25 146 PHE B N 1
ATOM 2584 C CA . PHE B 1 146 ? -12.664 5.848 15.188 1 96.25 146 PHE B CA 1
ATOM 2585 C C . PHE B 1 146 ? -12.781 7.262 15.742 1 96.25 146 PHE B C 1
ATOM 2587 O O . PHE B 1 146 ? -13.719 7.57 16.484 1 96.25 146 PHE B O 1
ATOM 2594 N N . LYS B 1 147 ? -11.789 8.031 15.492 1 97.5 147 LYS B N 1
ATOM 2595 C CA . LYS B 1 147 ? -11.844 9.445 15.844 1 97.5 147 LYS B CA 1
ATOM 2596 C C . LYS B 1 147 ? -12.742 10.219 14.883 1 97.5 147 LYS B C 1
ATOM 2598 O O . LYS B 1 147 ? -13.047 9.742 13.789 1 97.5 147 LYS B O 1
ATOM 2603 N N . PRO B 1 148 ? -13.211 11.359 15.242 1 97.44 148 PRO B N 1
ATOM 2604 C CA . PRO B 1 148 ? -14.281 12.047 14.5 1 97.44 148 PRO B CA 1
ATOM 2605 C C . PRO B 1 148 ? -13.852 12.453 13.094 1 97.44 148 PRO B C 1
ATOM 2607 O O . PRO B 1 148 ? -12.781 13.039 12.914 1 97.44 148 PRO B O 1
ATOM 2610 N N . LEU B 1 149 ? -14.664 12.164 12.133 1 98.56 149 LEU B N 1
ATOM 2611 C CA . LEU B 1 149 ? -14.547 12.586 10.734 1 98.56 149 LEU B CA 1
ATOM 2612 C C . LEU B 1 149 ? -15.852 13.18 10.234 1 98.56 149 LEU B C 1
ATOM 2614 O O . LEU B 1 149 ? -16.922 12.891 10.781 1 98.56 149 LEU B O 1
ATOM 2618 N N . VAL B 1 150 ? -15.766 14.008 9.266 1 98.5 150 VAL B N 1
ATOM 2619 C CA . VAL B 1 150 ? -16.969 14.555 8.641 1 98.5 150 VAL B CA 1
ATOM 2620 C C . VAL B 1 150 ? -16.844 14.438 7.117 1 98.5 150 VAL B C 1
ATOM 2622 O O . VAL B 1 150 ? -15.75 14.258 6.586 1 98.5 150 VAL B O 1
ATOM 2625 N N . ASP B 1 151 ? -17.938 14.422 6.473 1 97.94 151 ASP B N 1
ATOM 2626 C CA . ASP B 1 151 ? -17.922 14.578 5.02 1 97.94 151 ASP B CA 1
ATOM 2627 C C . ASP B 1 151 ? -17.859 16.047 4.625 1 97.94 151 ASP B C 1
ATOM 2629 O O . ASP B 1 151 ? -17.766 16.922 5.484 1 97.94 151 ASP B O 1
ATOM 2633 N N . PRO B 1 152 ? -17.828 16.359 3.359 1 97 152 PRO B N 1
ATOM 2634 C CA . PRO B 1 152 ? -17.656 17.75 2.934 1 97 152 PRO B CA 1
ATOM 2635 C C . PRO B 1 152 ? -18.812 18.656 3.357 1 97 152 PRO B C 1
ATOM 2637 O O . PRO B 1 152 ? -18.656 19.875 3.396 1 97 152 PRO B O 1
ATOM 2640 N N . ASN B 1 153 ? -19.875 18.125 3.684 1 97 153 ASN B N 1
ATOM 2641 C CA . ASN B 1 153 ? -21.031 18.891 4.121 1 97 153 ASN B CA 1
ATOM 2642 C C . ASN B 1 153 ? -21.062 19.031 5.641 1 97 153 ASN B C 1
ATOM 2644 O O . ASN B 1 153 ? -22.016 19.594 6.195 1 97 153 ASN B O 1
ATOM 2648 N N . GLY B 1 154 ? -20.109 18.484 6.328 1 96.25 154 GLY B N 1
ATOM 2649 C CA . GLY B 1 154 ? -20 18.641 7.773 1 96.25 154 GLY B CA 1
ATOM 2650 C C . GLY B 1 154 ? -20.719 17.547 8.539 1 96.25 154 GLY B C 1
ATOM 2651 O O . GLY B 1 154 ? -20.797 17.594 9.773 1 96.25 154 GLY B O 1
ATOM 2652 N N . ARG B 1 155 ? -21.344 16.547 7.848 1 97.88 155 ARG B N 1
ATOM 2653 C CA . ARG B 1 155 ? -22.031 15.445 8.508 1 97.88 155 ARG B CA 1
ATOM 2654 C C . ARG B 1 155 ? -21.031 14.406 9.016 1 97.88 155 ARG B C 1
ATOM 2656 O O . ARG B 1 155 ? -20.094 14.039 8.305 1 97.88 155 ARG B O 1
ATOM 2663 N N . LYS B 1 156 ? -21.266 13.969 10.258 1 98.12 156 LYS B N 1
ATOM 2664 C CA . LYS B 1 156 ? -20.375 12.977 10.859 1 98.12 156 LYS B CA 1
ATOM 2665 C C . LYS B 1 156 ? -20.359 11.688 10.039 1 98.12 156 LYS B C 1
ATOM 2667 O O . LYS B 1 156 ? -21.391 11.25 9.531 1 98.12 156 LYS B O 1
ATOM 2672 N N . THR B 1 157 ? -19.203 11.023 9.898 1 98.44 157 THR B N 1
ATOM 2673 C CA . THR B 1 157 ? -19.047 9.758 9.195 1 98.44 157 THR B CA 1
ATOM 2674 C C . THR B 1 157 ? -17.875 8.961 9.766 1 98.44 157 THR B C 1
ATOM 2676 O O . THR B 1 157 ? -17.031 9.508 10.461 1 98.44 157 THR B O 1
ATOM 2679 N N . VAL B 1 158 ? -17.844 7.688 9.477 1 97.62 158 VAL B N 1
ATOM 2680 C CA . VAL B 1 158 ? -16.719 6.844 9.898 1 97.62 158 VAL B CA 1
ATOM 2681 C C . VAL B 1 158 ? -15.984 6.32 8.672 1 97.62 158 VAL B C 1
ATOM 2683 O O . VAL B 1 158 ? -14.969 5.621 8.797 1 97.62 158 VAL B O 1
ATOM 2686 N N . GLN B 1 159 ? -16.422 6.668 7.449 1 98.31 159 GLN B N 1
ATOM 2687 C CA . GLN B 1 159 ? -15.891 6.109 6.215 1 98.31 159 GLN B CA 1
ATOM 2688 C C . GLN B 1 159 ? -14.586 6.797 5.816 1 98.31 159 GLN B C 1
ATOM 2690 O O . GLN B 1 159 ? -14.453 8.016 5.965 1 98.31 159 GLN B O 1
ATOM 2695 N N . VAL B 1 160 ? -13.656 6.043 5.352 1 98.38 160 VAL B N 1
ATOM 2696 C CA . VAL B 1 160 ? -12.383 6.555 4.855 1 98.38 160 VAL B CA 1
ATOM 2697 C C . VAL B 1 160 ? -12.102 5.984 3.467 1 98.38 160 VAL B C 1
ATOM 2699 O O . VAL B 1 160 ? -12.258 4.781 3.242 1 98.38 160 VAL B O 1
ATOM 2702 N N . HIS B 1 161 ? -11.805 6.824 2.465 1 98.44 161 HIS B N 1
ATOM 2703 C CA . HIS B 1 161 ? -11.383 6.348 1.151 1 98.44 161 HIS B CA 1
ATOM 2704 C C . HIS B 1 161 ? -10.188 5.41 1.263 1 98.44 161 HIS B C 1
ATOM 2706 O O . HIS B 1 161 ? -9.172 5.762 1.87 1 98.44 161 HIS B O 1
ATOM 2712 N N . GLY B 1 162 ? -10.258 4.32 0.695 1 96.12 162 GLY B N 1
ATOM 2713 C CA . GLY B 1 162 ? -9.297 3.252 0.933 1 96.12 162 GLY B CA 1
ATOM 2714 C C . GLY B 1 162 ? -8.117 3.291 -0.015 1 96.12 162 GLY B C 1
ATOM 2715 O O . GLY B 1 162 ? -7.211 2.455 0.075 1 96.12 162 GLY B O 1
ATOM 2716 N N . MET B 1 163 ? -8.102 4.273 -0.949 1 95.25 163 MET B N 1
ATOM 2717 C CA . MET B 1 163 ? -7.023 4.391 -1.929 1 95.25 163 MET B CA 1
ATOM 2718 C C . MET B 1 163 ? -7.031 3.205 -2.889 1 95.25 163 MET B C 1
ATOM 2720 O O . MET B 1 163 ? -7.988 3.021 -3.646 1 95.25 163 MET B O 1
ATOM 2724 N N . ASN B 1 164 ? -6.051 2.328 -2.883 1 92.38 164 ASN B N 1
ATOM 2725 C CA . ASN B 1 164 ? -6.031 1.188 -3.791 1 92.38 164 ASN B CA 1
ATOM 2726 C C . ASN B 1 164 ? -6.289 -0.123 -3.051 1 92.38 164 ASN B C 1
ATOM 2728 O O . ASN B 1 164 ? -6.508 -0.123 -1.839 1 92.38 164 ASN B O 1
ATOM 2732 N N . SER B 1 165 ? -6.258 -1.222 -3.777 1 90.25 165 SER B N 1
ATOM 2733 C CA . SER B 1 165 ? -6.703 -2.512 -3.258 1 90.25 165 SER B CA 1
ATOM 2734 C C . SER B 1 165 ? -5.793 -2.998 -2.135 1 90.25 165 SER B C 1
ATOM 2736 O O . SER B 1 165 ? -6.227 -3.752 -1.261 1 90.25 165 SER B O 1
ATOM 2738 N N . VAL B 1 166 ? -4.562 -2.566 -2.115 1 90.88 166 VAL B N 1
ATOM 2739 C CA . VAL B 1 166 ? -3.641 -3.031 -1.086 1 90.88 166 VAL B CA 1
ATOM 2740 C C . VAL B 1 166 ? -3.674 -2.076 0.106 1 90.88 166 VAL B C 1
ATOM 2742 O O . VAL B 1 166 ? -3.762 -2.512 1.256 1 90.88 166 VAL B O 1
ATOM 2745 N N . GLN B 1 167 ? -3.635 -0.779 -0.156 1 92.12 167 GLN B N 1
ATOM 2746 C CA . GLN B 1 167 ? -3.668 0.193 0.931 1 92.12 167 GLN B CA 1
ATOM 2747 C C . GLN B 1 167 ? -4.965 0.08 1.729 1 92.12 167 GLN B C 1
ATOM 2749 O O . GLN B 1 167 ? -4.973 0.294 2.943 1 92.12 167 GLN B O 1
ATOM 2754 N N . ARG B 1 168 ? -5.988 -0.292 0.998 1 92.38 168 ARG B N 1
ATOM 2755 C CA . ARG B 1 168 ? -7.285 -0.396 1.664 1 92.38 168 ARG B CA 1
ATOM 2756 C C . ARG B 1 168 ? -7.242 -1.435 2.781 1 92.38 168 ARG B C 1
ATOM 2758 O O . ARG B 1 168 ? -8.016 -1.354 3.738 1 92.38 168 ARG B O 1
ATOM 2765 N N . LEU B 1 169 ? -6.309 -2.383 2.68 1 89.5 169 LEU B N 1
ATOM 2766 C CA . LEU B 1 169 ? -6.195 -3.451 3.67 1 89.5 169 LEU B CA 1
ATOM 2767 C C . LEU B 1 169 ? -5.672 -2.91 4.996 1 89.5 169 LEU B C 1
ATOM 2769 O O . LEU B 1 169 ? -5.75 -3.59 6.02 1 89.5 169 LEU B O 1
ATOM 2773 N N . LEU B 1 170 ? -5.129 -1.729 4.953 1 90.88 170 LEU B N 1
ATOM 2774 C CA . LEU B 1 170 ? -4.605 -1.108 6.168 1 90.88 170 LEU B CA 1
ATOM 2775 C C . LEU B 1 170 ? -5.73 -0.476 6.98 1 90.88 170 LEU B C 1
ATOM 2777 O O . LEU B 1 170 ? -5.504 -0.007 8.102 1 90.88 170 LEU B O 1
ATOM 2781 N N . LEU B 1 171 ? -6.926 -0.449 6.449 1 92.75 171 LEU B N 1
ATOM 2782 C CA . LEU B 1 171 ? -8.117 0.065 7.121 1 92.75 171 LEU B CA 1
ATOM 2783 C C . LEU B 1 171 ? -9 -1.077 7.613 1 92.75 171 LEU B C 1
ATOM 2785 O O . LEU B 1 171 ? -9.055 -2.137 6.984 1 92.75 171 LEU B O 1
ATOM 2789 N N . TRP B 1 172 ? -9.695 -0.772 8.742 1 92 172 TRP B N 1
ATOM 2790 C CA . TRP B 1 172 ? -10.75 -1.707 9.109 1 92 172 TRP B CA 1
ATOM 2791 C C . TRP B 1 172 ? -11.766 -1.853 7.98 1 92 172 TRP B C 1
ATOM 2793 O O . TRP B 1 172 ? -12.141 -0.864 7.344 1 92 172 TRP B O 1
ATOM 2803 N N . PRO B 1 173 ? -12.172 -3.117 7.773 1 89.75 173 PRO B N 1
ATOM 2804 C CA . PRO B 1 173 ? -13.141 -3.326 6.691 1 89.75 173 PRO B CA 1
ATOM 2805 C C . PRO B 1 173 ? -14.398 -2.48 6.859 1 89.75 173 PRO B C 1
ATOM 2807 O O . PRO B 1 173 ? -14.992 -2.053 5.871 1 89.75 173 PRO B O 1
ATOM 2810 N N . GLN B 1 174 ? -14.758 -2.146 8.055 1 92.81 174 GLN B N 1
ATOM 2811 C CA . GLN B 1 174 ? -16.031 -1.477 8.344 1 92.81 174 GLN B CA 1
ATOM 2812 C C . GLN B 1 174 ? -15.969 -0.006 7.941 1 92.81 174 GLN B C 1
ATOM 2814 O O . GLN B 1 174 ? -17.016 0.642 7.809 1 92.81 174 GLN B O 1
ATOM 2819 N N . ILE B 1 175 ? -14.812 0.557 7.77 1 95.19 175 ILE B N 1
ATOM 2820 C CA . ILE B 1 175 ? -14.758 2.002 7.578 1 95.19 175 ILE B CA 1
ATOM 2821 C C . ILE B 1 175 ? -14.25 2.314 6.172 1 95.19 175 ILE B C 1
ATOM 2823 O O . ILE B 1 175 ? -14.258 3.473 5.746 1 95.19 175 ILE B O 1
ATOM 2827 N N . ARG B 1 176 ? -13.758 1.27 5.473 1 93.62 176 ARG B N 1
ATOM 2828 C CA . ARG B 1 176 ? -13.102 1.546 4.199 1 93.62 176 ARG B CA 1
ATOM 2829 C C . ARG B 1 176 ? -14.117 1.589 3.061 1 93.62 176 ARG B C 1
ATOM 2831 O O . ARG B 1 176 ? -14.992 0.726 2.969 1 93.62 176 ARG B O 1
ATOM 2838 N N . VAL B 1 177 ? -14.055 2.643 2.246 1 94.44 177 VAL B N 1
ATOM 2839 C CA . VAL B 1 177 ? -14.875 2.756 1.046 1 94.44 177 VAL B CA 1
ATOM 2840 C C . VAL B 1 177 ? -13.984 2.961 -0.175 1 94.44 177 VAL B C 1
ATOM 2842 O O . VAL B 1 177 ? -12.891 3.529 -0.066 1 94.44 177 VAL B O 1
#

Secondary structure (DSSP, 8-state):
---TTHHHHHHHHHHHHHHSTTS-EE-HHHHHHHHHHH-STTS----TTEEEEE-S-HHHHTT-B-TT-EE--TT---HHHHHHHHHHHS-TTSPSEEEEEE-SSSHHHHHHHHHHHHHHHT-HHHHHHEEEEEETTHHHHHHHTT--EE-TTS-EE--B---STTGGGGS-TTTB-/---TTHHHHHHHHHHHHHHSTTS-EE-HHHHHHHHHHH--TTS----TTEEEEE-S-HHHHTT-B-TT-EE--TT---HHHHHHHHHHHS-TTSPSEEEEEE-SSSHHHHHHHHHHHHHHTT-HHHHHHEEEEEETTHHHHHHHTT--EE-TTS-EE--B---STTGGGGS-TTTB-